Protein AF-A0A8X7Q7T4-F1 (afdb_monomer)

Organism: Brassica carinata (NCBI:txid52824)

pLDDT: mean 70.84, std 19.34, range [29.62, 94.88]

Radius of gyration: 25.54 Å; Cα contacts (8 Å, |Δi|>4): 313; chains: 1; bounding box: 55×45×100 Å

Secondary structure (DSSP, 8-state):
--HHHHHHHHHHHHHHHHHTT--------HHHHHHHHHHHH-SS---HHHHEE-TTT-HHHHHHHHHHT---GGG-STTSPPPS-EE--SSHHHHHHHHHHHHHHT-EEEEESS---TT-TTT--SSS-SEEEEEGGG---EEEETTTTEEEEETT--HHHHHHHHHTTT-----TT---------TT-SEEEEEPPPSSSPPPPEEE------

Mean predicted aligned error: 13.95 Å

Structure (mmCIF, N/CA/C/O backbone):
data_AF-A0A8X7Q7T4-F1
#
_entry.id   AF-A0A8X7Q7T4-F1
#
loop_
_atom_site.group_PDB
_atom_site.id
_atom_site.type_symbol
_atom_site.label_atom_id
_atom_site.label_alt_id
_atom_site.label_comp_id
_atom_site.label_asym_id
_atom_site.label_entity_id
_atom_site.label_seq_id
_atom_site.pdbx_PDB_ins_code
_atom_site.Cartn_x
_atom_site.Cartn_y
_atom_site.Cartn_z
_atom_site.occupancy
_atom_site.B_iso_or_equiv
_atom_site.auth_seq_id
_atom_site.auth_comp_id
_atom_site.auth_asym_id
_atom_site.auth_atom_id
_atom_site.pdbx_PDB_model_num
ATOM 1 N N . MET A 1 1 ? -34.323 -24.792 63.656 1.00 53.31 1 MET A N 1
ATOM 2 C CA . MET A 1 1 ? -33.083 -25.341 63.054 1.00 53.31 1 MET A CA 1
ATOM 3 C C . MET A 1 1 ? -32.881 -25.009 61.558 1.00 53.31 1 MET A C 1
ATOM 5 O O . MET A 1 1 ? -32.099 -25.690 60.910 1.00 53.31 1 MET A O 1
ATOM 9 N N . GLY A 1 2 ? -33.541 -23.988 60.977 1.00 55.09 2 GLY A N 1
ATOM 10 C CA . GLY A 1 2 ? -33.567 -23.802 59.507 1.00 55.09 2 GLY A CA 1
ATOM 11 C C . GLY A 1 2 ? -32.881 -22.553 58.932 1.00 55.09 2 GLY A C 1
ATOM 12 O O . GLY A 1 2 ? -32.662 -22.498 57.730 1.00 55.09 2 GLY A O 1
ATOM 13 N N . LYS A 1 3 ? -32.521 -21.552 59.748 1.00 52.88 3 LYS A N 1
ATOM 14 C CA . LYS A 1 3 ? -32.080 -20.238 59.231 1.00 52.88 3 LYS A CA 1
ATOM 15 C C . LYS A 1 3 ? -30.625 -20.209 58.737 1.00 52.88 3 LYS A C 1
ATOM 17 O O . LYS A 1 3 ? -30.310 -19.462 57.822 1.00 52.88 3 LYS A O 1
ATOM 22 N N . SER A 1 4 ? -29.752 -21.052 59.293 1.00 57.41 4 SER A N 1
ATOM 23 C CA . SER A 1 4 ? -28.316 -21.045 58.965 1.00 57.41 4 SER A CA 1
ATOM 24 C C . SER A 1 4 ? -28.003 -21.671 57.595 1.00 57.41 4 SER A C 1
ATOM 26 O O . SER A 1 4 ? -27.133 -21.178 56.889 1.00 57.41 4 SER A O 1
ATOM 28 N N . LYS A 1 5 ? -28.772 -22.676 57.146 1.00 57.53 5 LYS A N 1
ATOM 29 C CA . LYS A 1 5 ? -28.560 -23.335 55.840 1.00 57.53 5 LYS A CA 1
ATOM 30 C C . LYS A 1 5 ? -28.857 -22.418 54.645 1.00 57.53 5 LYS A C 1
ATOM 32 O O . LYS A 1 5 ? -28.183 -22.513 53.626 1.00 57.53 5 LYS A O 1
ATOM 37 N N . ALA A 1 6 ? -29.828 -21.513 54.789 1.00 60.03 6 ALA A N 1
ATOM 38 C CA . ALA A 1 6 ? -30.172 -20.540 53.754 1.00 60.03 6 ALA A CA 1
ATOM 39 C C . ALA A 1 6 ? -29.064 -19.489 53.561 1.00 60.03 6 ALA A C 1
ATOM 41 O O . ALA A 1 6 ? -28.741 -19.143 52.432 1.00 60.03 6 ALA A O 1
ATOM 42 N N . LEU A 1 7 ? -28.430 -19.040 54.651 1.00 60.06 7 LEU A N 1
ATOM 43 C CA . LEU A 1 7 ? -27.315 -18.083 54.611 1.00 60.06 7 LEU A CA 1
ATOM 44 C C . LEU A 1 7 ? -26.094 -18.633 53.861 1.00 60.06 7 LEU A C 1
ATOM 46 O O . LEU A 1 7 ? -25.508 -17.917 53.052 1.00 60.06 7 LEU A O 1
ATOM 50 N N . TYR A 1 8 ? -25.753 -19.910 54.065 1.00 64.25 8 TYR A N 1
ATOM 51 C CA . TYR A 1 8 ? -24.682 -20.551 53.296 1.00 64.25 8 TYR A CA 1
ATOM 52 C C . TYR A 1 8 ? -25.040 -20.670 51.809 1.00 64.25 8 TYR A C 1
ATOM 54 O O . TYR A 1 8 ? -24.194 -20.393 50.966 1.00 64.25 8 TYR A O 1
ATOM 62 N N . ALA A 1 9 ? -26.291 -20.996 51.472 1.00 65.38 9 ALA A N 1
ATOM 63 C CA . ALA A 1 9 ? -26.732 -21.099 50.079 1.00 65.38 9 ALA A CA 1
ATOM 64 C C . ALA A 1 9 ? -26.639 -19.760 49.321 1.00 65.38 9 ALA A C 1
ATOM 66 O O . ALA A 1 9 ? -26.148 -19.735 48.195 1.00 65.38 9 ALA A O 1
ATOM 67 N N . PHE A 1 10 ? -27.029 -18.643 49.947 1.00 63.53 10 PHE A N 1
ATOM 68 C CA . PHE A 1 10 ? -26.863 -17.309 49.353 1.00 63.53 10 PHE A CA 1
ATOM 69 C C . PHE A 1 10 ? -25.388 -16.920 49.188 1.00 63.53 10 PHE A C 1
ATOM 71 O O . PHE A 1 10 ? -25.025 -16.315 48.183 1.00 63.53 10 PHE A O 1
ATOM 78 N N . SER A 1 11 ? -24.528 -17.308 50.136 1.00 68.12 11 SER A N 1
ATOM 79 C CA . SER A 1 11 ? -23.085 -17.057 50.056 1.00 68.12 11 SER A CA 1
ATOM 80 C C . SER A 1 11 ? -22.416 -17.845 48.924 1.00 68.12 11 SER A C 1
ATOM 82 O O . SER A 1 11 ? -21.624 -17.263 48.188 1.00 68.12 11 SER A O 1
ATOM 84 N N . PHE A 1 12 ? -22.771 -19.120 48.724 1.00 63.09 12 PHE A N 1
ATOM 85 C CA . PHE A 1 12 ? -22.270 -19.922 47.600 1.00 63.09 12 PHE A CA 1
ATOM 86 C C . PHE A 1 12 ? -22.772 -19.409 46.243 1.00 63.09 12 PHE A C 1
ATOM 88 O O . PHE A 1 12 ? -22.007 -19.386 45.282 1.00 63.09 12 PHE A O 1
ATOM 95 N N . LEU A 1 13 ? -24.025 -18.946 46.167 1.00 62.16 13 LEU A N 1
ATOM 96 C CA . LEU A 1 13 ? -24.599 -18.395 44.937 1.00 62.16 13 LEU A CA 1
ATOM 97 C C . LEU A 1 13 ? -23.945 -17.059 44.540 1.00 62.16 13 LEU A C 1
ATOM 99 O O . LEU A 1 13 ? -23.685 -16.829 43.361 1.00 62.16 13 LEU A O 1
ATOM 103 N N . ALA A 1 14 ? -23.615 -16.209 45.519 1.00 64.69 14 ALA A N 1
ATOM 104 C CA . ALA A 1 14 ? -22.883 -14.962 45.289 1.00 64.69 14 ALA A CA 1
ATOM 105 C C . ALA A 1 14 ? -21.435 -15.209 44.823 1.00 64.69 14 ALA A C 1
ATOM 107 O O . ALA A 1 14 ? -20.949 -14.524 43.925 1.00 64.69 14 ALA A O 1
ATOM 108 N N . LEU A 1 15 ? -20.762 -16.219 45.386 1.00 60.88 15 LEU A N 1
ATOM 109 C CA . LEU A 1 15 ? -19.405 -16.612 44.990 1.00 60.88 15 LEU A CA 1
ATOM 110 C C . LEU A 1 15 ? -19.371 -17.207 43.573 1.00 60.88 15 LEU A C 1
ATOM 112 O O . LEU A 1 15 ? -18.446 -16.931 42.815 1.00 60.88 15 LEU A O 1
ATOM 116 N N . TYR A 1 16 ? -20.411 -17.953 43.189 1.00 65.12 16 TYR A N 1
ATOM 117 C CA . TYR A 1 16 ? -20.580 -18.471 41.830 1.00 65.12 16 TYR A CA 1
ATOM 118 C C . TYR A 1 16 ? -20.804 -17.344 40.809 1.00 65.12 16 TYR A C 1
ATOM 120 O O . TYR A 1 16 ? -20.152 -17.314 39.770 1.00 65.12 16 TYR A O 1
ATOM 128 N N . PHE A 1 17 ? -21.648 -16.358 41.137 1.00 59.94 17 PHE A N 1
ATOM 129 C CA . PHE A 1 17 ? -21.886 -15.199 40.268 1.00 59.94 17 PHE A CA 1
ATOM 130 C C . PHE A 1 17 ? -20.632 -14.318 40.115 1.00 59.94 17 PHE A C 1
ATOM 132 O O . PHE A 1 17 ? -20.376 -13.795 39.035 1.00 59.94 17 PHE A O 1
ATOM 139 N N . SER A 1 18 ? -19.808 -14.222 41.166 1.00 60.09 18 SER A N 1
ATOM 140 C CA . SER A 1 18 ? -18.517 -13.517 41.152 1.00 60.09 18 SER A CA 1
ATOM 141 C C . SER A 1 18 ? -17.438 -14.205 40.302 1.00 60.09 18 SER A C 1
ATOM 143 O O . SER A 1 18 ? -16.512 -13.533 39.858 1.00 60.09 18 SER A O 1
ATOM 145 N N . PHE A 1 19 ? -17.523 -15.523 40.091 1.00 56.41 19 PHE A N 1
ATOM 146 C CA . PHE A 1 19 ? -16.598 -16.268 39.224 1.00 56.41 19 PHE A CA 1
ATOM 147 C C . PHE A 1 19 ? -17.027 -16.266 37.747 1.00 56.41 19 PHE A C 1
ATOM 149 O O . PHE A 1 19 ? -16.191 -16.473 36.872 1.00 56.41 19 PHE A O 1
ATOM 156 N N . CYS A 1 20 ? -18.301 -15.988 37.445 1.00 54.38 20 CYS A N 1
ATOM 157 C CA . CYS A 1 20 ? -18.825 -15.963 36.074 1.00 54.38 20 CYS A CA 1
ATOM 158 C C . CYS A 1 20 ? -18.562 -14.656 35.303 1.00 54.38 20 CYS A C 1
ATOM 160 O O . CYS A 1 20 ? -18.890 -14.588 34.122 1.00 54.38 20 CYS A O 1
ATOM 162 N N . THR A 1 21 ? -17.975 -13.624 35.917 1.00 53.31 21 THR A N 1
ATOM 163 C CA . THR A 1 21 ? -17.725 -12.332 35.246 1.00 53.31 21 THR A CA 1
ATOM 164 C C . THR A 1 21 ? -16.348 -12.210 34.593 1.00 53.31 21 THR A C 1
ATOM 166 O O . THR A 1 21 ? -16.044 -11.166 34.023 1.00 53.31 21 THR A O 1
ATOM 169 N N . ILE A 1 22 ? -15.511 -13.250 34.627 1.00 54.41 22 ILE A N 1
ATOM 170 C CA . ILE A 1 22 ? -14.233 -13.254 33.906 1.00 54.41 22 ILE A CA 1
ATOM 171 C C . ILE A 1 22 ? -14.472 -13.866 32.524 1.00 54.41 22 ILE A C 1
ATOM 173 O O . ILE A 1 22 ? -14.179 -15.033 32.280 1.00 54.41 22 ILE A O 1
ATOM 177 N N . THR A 1 23 ? -15.043 -13.078 31.616 1.00 54.78 23 THR A N 1
ATOM 178 C CA . THR A 1 23 ? -14.851 -13.363 30.189 1.00 54.78 23 THR A CA 1
ATOM 179 C C . THR A 1 23 ? -13.445 -12.882 29.831 1.00 54.78 23 THR A C 1
ATOM 181 O O . THR A 1 23 ? -13.132 -11.720 30.098 1.00 54.78 23 THR A O 1
ATOM 184 N N . PRO A 1 24 ? -12.552 -13.732 29.298 1.00 44.41 24 PRO A N 1
ATOM 185 C CA . PRO A 1 24 ? -11.319 -13.243 28.709 1.00 44.41 24 PRO A CA 1
ATOM 186 C C . PRO A 1 24 ? -11.704 -12.503 27.426 1.00 44.41 24 PRO A C 1
ATOM 188 O O . PRO A 1 24 ? -11.899 -13.106 26.375 1.00 44.41 24 PRO A O 1
ATOM 191 N N . THR A 1 25 ? -11.882 -11.188 27.514 1.00 41.78 25 THR A N 1
ATOM 192 C CA . THR A 1 25 ? -11.952 -10.324 26.337 1.00 41.78 25 THR A CA 1
ATOM 193 C C . THR A 1 25 ? -10.540 -10.173 25.789 1.00 41.78 25 THR A C 1
ATOM 195 O O . THR A 1 25 ? -9.856 -9.190 26.061 1.00 41.78 25 THR A O 1
ATOM 198 N N . SER A 1 26 ? -10.073 -11.173 25.051 1.00 42.78 26 SER A N 1
ATOM 199 C CA . SER A 1 26 ? -8.961 -10.991 24.124 1.00 42.78 26 SER A CA 1
ATOM 200 C C . SER A 1 26 ? -9.535 -10.322 22.880 1.00 42.78 26 SER A C 1
ATOM 202 O O . SER A 1 26 ? -9.884 -10.997 21.921 1.00 42.78 26 SER A O 1
ATOM 204 N N . SER A 1 27 ? -9.722 -9.002 22.913 1.00 44.28 27 SER A N 1
ATOM 205 C CA . SER A 1 27 ? -9.852 -8.248 21.667 1.00 44.28 27 SER A CA 1
ATOM 206 C C . SER A 1 27 ? -8.447 -8.154 21.079 1.00 44.28 27 SER A C 1
ATOM 208 O O . SER A 1 27 ? -7.662 -7.306 21.511 1.00 44.28 27 SER A O 1
ATOM 210 N N . THR A 1 28 ? -8.088 -9.075 20.185 1.00 56.25 28 THR A N 1
ATOM 211 C CA . THR A 1 28 ? -6.918 -8.890 19.321 1.00 56.25 28 THR A CA 1
ATOM 212 C C . THR A 1 28 ? -7.125 -7.610 18.519 1.00 56.25 28 THR A C 1
ATOM 214 O O . THR A 1 28 ? -8.260 -7.235 18.205 1.00 56.25 28 THR A O 1
ATOM 217 N N . SER A 1 29 ? -6.051 -6.855 18.282 1.00 81.56 29 SER A N 1
ATOM 218 C CA . SER A 1 29 ? -6.183 -5.661 17.453 1.00 81.56 29 SER A CA 1
ATOM 219 C C . SER A 1 29 ? -6.523 -6.103 16.023 1.00 81.56 29 SER A C 1
ATOM 221 O O . SER A 1 29 ? -6.048 -7.141 15.567 1.00 81.56 29 SER A O 1
ATOM 223 N N . LEU A 1 30 ? -7.312 -5.314 15.284 1.00 84.44 30 LEU A N 1
ATOM 224 C CA . LEU A 1 30 ? -7.605 -5.566 13.859 1.00 84.44 30 LEU A CA 1
ATOM 225 C C . LEU A 1 30 ? -6.307 -5.741 13.043 1.00 84.44 30 LEU A C 1
ATOM 227 O O . LEU A 1 30 ? -6.260 -6.485 12.067 1.00 84.44 30 LEU A O 1
ATOM 231 N N . GLN A 1 31 ? -5.232 -5.086 13.489 1.00 89.94 31 GLN A N 1
ATOM 232 C CA . GLN A 1 31 ? -3.881 -5.268 12.979 1.00 89.94 31 GLN A CA 1
ATOM 233 C C . GLN A 1 31 ? -3.341 -6.692 13.200 1.00 89.94 31 GLN A C 1
ATOM 235 O O . GLN A 1 31 ? -2.767 -7.252 12.271 1.00 89.94 31 GLN A O 1
ATOM 240 N N . ASP A 1 32 ? -3.496 -7.275 14.388 1.00 91.25 32 ASP A N 1
ATOM 241 C CA . ASP A 1 32 ? -3.008 -8.630 14.683 1.00 91.25 32 ASP A CA 1
ATOM 242 C C . ASP A 1 32 ? -3.748 -9.679 13.851 1.00 91.25 32 ASP A C 1
ATOM 244 O O . ASP A 1 32 ? -3.120 -10.566 13.276 1.00 91.25 32 ASP A O 1
ATOM 248 N N . ASP A 1 33 ? -5.070 -9.541 13.722 1.00 92.81 33 ASP A N 1
ATOM 249 C CA . ASP A 1 33 ? -5.884 -10.437 12.895 1.00 92.81 33 ASP A CA 1
ATOM 250 C C . ASP A 1 33 ? -5.473 -10.349 11.417 1.00 92.81 33 ASP A C 1
ATOM 252 O O . ASP A 1 33 ? -5.359 -11.369 10.734 1.00 92.81 33 ASP A O 1
ATOM 256 N N . PHE A 1 34 ? -5.165 -9.141 10.933 1.00 92.88 34 PHE A N 1
ATOM 257 C CA . PHE A 1 34 ? -4.644 -8.934 9.582 1.00 92.88 34 PHE A CA 1
ATOM 258 C C . PHE A 1 34 ? -3.273 -9.584 9.378 1.00 92.88 34 PHE A C 1
ATOM 260 O O . PHE A 1 34 ? -3.063 -10.255 8.371 1.00 92.88 34 PHE A O 1
ATOM 267 N N . ILE A 1 35 ? -2.348 -9.433 10.331 1.00 93.50 35 ILE A N 1
ATOM 268 C CA . ILE A 1 35 ? -1.016 -10.054 10.269 1.00 93.50 35 ILE A CA 1
ATOM 269 C C . ILE A 1 35 ? -1.129 -11.580 10.255 1.00 93.50 35 ILE A C 1
ATOM 271 O O . ILE A 1 35 ? -0.472 -12.235 9.447 1.00 93.50 35 ILE A O 1
ATOM 275 N N . ASN A 1 36 ? -1.976 -12.146 11.115 1.00 94.19 36 ASN A N 1
ATOM 276 C CA . ASN A 1 36 ? -2.203 -13.588 11.163 1.00 94.19 36 ASN A CA 1
ATOM 277 C C . ASN A 1 36 ? -2.771 -14.094 9.835 1.00 94.19 36 ASN A C 1
ATOM 279 O O . ASN A 1 36 ? -2.232 -15.038 9.263 1.00 94.19 36 ASN A O 1
ATOM 283 N N . CYS A 1 37 ? -3.780 -13.411 9.291 1.00 94.88 37 CYS A N 1
ATOM 284 C CA . CYS A 1 37 ? -4.331 -13.752 7.986 1.00 94.88 37 CYS A CA 1
ATOM 285 C C . CYS A 1 37 ? -3.276 -13.659 6.870 1.00 94.88 37 CYS A C 1
ATOM 287 O O . CYS A 1 37 ? -3.220 -14.533 6.005 1.00 94.88 37 CYS A O 1
ATOM 289 N N . LEU A 1 38 ? -2.394 -12.652 6.888 1.00 94.50 38 LEU A N 1
ATOM 290 C CA . LEU A 1 38 ? -1.298 -12.567 5.920 1.00 94.50 38 LEU A CA 1
ATOM 291 C C . LEU A 1 38 ? -0.389 -13.797 6.005 1.00 94.50 38 LEU A C 1
ATOM 293 O O . LEU A 1 38 ? -0.116 -14.403 4.974 1.00 94.50 38 LEU A O 1
ATOM 297 N N . HIS A 1 39 ? 0.032 -14.201 7.207 1.00 94.12 39 HIS A N 1
ATOM 298 C CA . HIS A 1 39 ? 0.857 -15.400 7.398 1.00 94.12 39 HIS A CA 1
ATOM 299 C C . HIS A 1 39 ? 0.173 -16.693 6.930 1.00 94.12 39 HIS A C 1
ATOM 301 O O . HIS A 1 39 ? 0.856 -17.620 6.509 1.00 94.12 39 HIS A O 1
ATOM 307 N N . GLU A 1 40 ? -1.157 -16.761 6.970 1.00 94.12 40 GLU A N 1
ATOM 308 C CA . GLU A 1 40 ? -1.920 -17.903 6.449 1.00 94.12 40 GLU A CA 1
ATOM 309 C C . GLU A 1 40 ? -2.033 -17.905 4.915 1.00 94.12 40 GLU A C 1
ATOM 311 O O . GLU A 1 40 ? -2.206 -18.966 4.315 1.00 94.12 40 GLU A O 1
ATOM 316 N N . ASN A 1 41 ? -1.927 -16.736 4.274 1.00 92.12 41 ASN A N 1
ATOM 317 C CA . ASN A 1 41 ? -2.138 -16.561 2.833 1.00 92.12 41 ASN A CA 1
A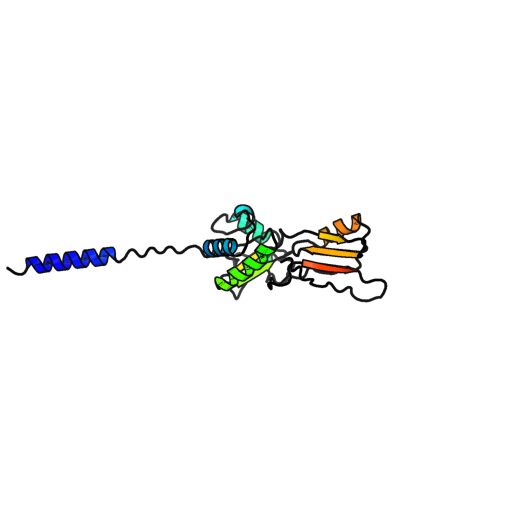TOM 318 C C . ASN A 1 41 ? -0.842 -16.310 2.035 1.00 92.12 41 ASN A C 1
ATOM 320 O O . ASN A 1 41 ? -0.894 -16.203 0.811 1.00 92.12 41 ASN A O 1
ATOM 324 N N . THR A 1 42 ? 0.326 -16.225 2.683 1.00 90.06 42 THR A N 1
ATOM 325 C CA . THR A 1 42 ? 1.632 -16.115 2.012 1.00 90.06 42 THR A CA 1
ATOM 326 C C . THR A 1 42 ? 2.666 -17.061 2.617 1.00 90.06 42 THR A C 1
ATOM 328 O O . THR A 1 42 ? 2.752 -17.225 3.828 1.00 90.06 42 THR A O 1
ATOM 331 N N . ASN A 1 43 ? 3.507 -17.642 1.758 1.00 89.25 43 ASN A N 1
ATOM 332 C CA . ASN A 1 43 ? 4.671 -18.438 2.166 1.00 89.25 43 ASN A CA 1
ATOM 333 C C . ASN A 1 43 ? 5.968 -17.610 2.215 1.00 89.25 43 ASN A C 1
ATOM 335 O O . ASN A 1 43 ? 7.047 -18.154 2.445 1.00 89.25 43 ASN A O 1
ATOM 339 N N . VAL A 1 44 ? 5.877 -16.311 1.923 1.00 90.88 44 VAL A N 1
ATOM 340 C CA . VAL A 1 44 ? 7.007 -15.382 1.919 1.00 90.88 44 VAL A CA 1
ATOM 341 C C . VAL A 1 44 ? 7.002 -14.609 3.231 1.00 90.88 44 VAL A C 1
ATOM 343 O O . VAL A 1 44 ? 6.001 -13.991 3.589 1.00 90.88 44 VAL A O 1
ATOM 346 N N . ASP A 1 45 ? 8.127 -14.641 3.942 1.00 90.69 45 ASP A N 1
ATOM 347 C CA . ASP A 1 45 ? 8.298 -13.876 5.172 1.00 90.69 45 ASP A CA 1
ATOM 348 C C . ASP A 1 45 ? 8.420 -12.376 4.877 1.00 90.69 45 ASP A C 1
ATOM 350 O O . ASP A 1 45 ? 9.023 -11.949 3.887 1.00 90.69 45 ASP A O 1
ATOM 354 N N . PHE A 1 46 ? 7.895 -11.552 5.783 1.00 90.69 46 PHE A N 1
ATOM 355 C CA . PHE A 1 46 ? 7.988 -10.099 5.697 1.00 90.69 46 PHE A CA 1
ATOM 356 C C . PHE A 1 46 ? 8.350 -9.478 7.056 1.00 90.69 46 PHE A C 1
ATOM 358 O O . PHE A 1 46 ? 7.746 -9.808 8.080 1.00 90.69 46 PHE A O 1
ATOM 365 N N . PRO A 1 47 ? 9.326 -8.551 7.108 1.00 92.62 47 PRO A N 1
ATOM 366 C CA . PRO A 1 47 ? 9.713 -7.897 8.352 1.00 92.62 47 PRO A CA 1
ATOM 367 C C . PRO A 1 47 ? 8.661 -6.859 8.761 1.00 92.62 47 PRO A C 1
ATOM 369 O O . PRO A 1 47 ? 8.545 -5.795 8.149 1.00 92.62 47 PRO A O 1
ATOM 372 N N . LEU A 1 48 ? 7.907 -7.131 9.828 1.00 90.19 48 LEU A N 1
ATOM 373 C CA . LEU A 1 48 ? 6.812 -6.265 10.297 1.00 90.19 48 LEU A CA 1
ATOM 374 C C . LEU A 1 48 ? 7.235 -4.825 10.617 1.00 90.19 48 LEU A C 1
ATOM 376 O O . LEU A 1 48 ? 6.416 -3.920 10.477 1.00 90.19 48 LEU A O 1
ATOM 380 N N . LEU A 1 49 ? 8.486 -4.611 11.037 1.00 90.00 49 LEU A N 1
ATOM 381 C CA . LEU A 1 49 ? 9.012 -3.282 11.370 1.00 90.00 49 LEU A CA 1
ATOM 382 C C . LEU A 1 49 ? 9.175 -2.388 10.131 1.00 90.00 49 LEU A C 1
ATOM 384 O O . LEU A 1 49 ? 9.017 -1.178 10.222 1.00 90.00 49 LEU A O 1
ATOM 388 N N . GLU A 1 50 ? 9.472 -2.982 8.974 1.00 90.56 50 GLU A N 1
ATOM 389 C CA . GLU A 1 50 ? 9.688 -2.244 7.722 1.00 90.56 50 GLU A CA 1
ATOM 390 C C . GLU A 1 50 ? 8.462 -2.247 6.804 1.00 90.56 50 GLU A C 1
ATOM 392 O O . GLU A 1 50 ? 8.412 -1.495 5.826 1.00 90.56 50 GLU A O 1
ATOM 397 N N . THR A 1 51 ? 7.495 -3.120 7.090 1.00 93.56 51 THR A N 1
ATOM 398 C CA . THR A 1 51 ? 6.332 -3.356 6.231 1.00 93.56 51 THR A CA 1
ATOM 399 C C . THR A 1 51 ? 5.022 -2.904 6.848 1.00 93.56 51 THR A C 1
ATOM 401 O O . THR A 1 51 ? 4.091 -2.655 6.095 1.00 93.56 51 THR A O 1
ATOM 404 N N . LEU A 1 52 ? 4.911 -2.746 8.169 1.00 94.44 52 LEU A N 1
ATOM 405 C CA . LEU A 1 52 ? 3.641 -2.386 8.794 1.00 94.44 52 LEU A CA 1
ATOM 406 C C . LEU A 1 52 ? 3.787 -1.217 9.773 1.00 94.44 52 LEU A C 1
ATOM 408 O O . LEU A 1 52 ? 4.504 -1.285 10.772 1.00 94.44 52 LEU A O 1
ATOM 412 N N . PHE A 1 53 ? 3.033 -0.157 9.502 1.00 93.31 53 PHE A N 1
ATOM 413 C CA . PHE A 1 53 ? 3.103 1.112 10.217 1.00 93.31 53 PHE A CA 1
ATOM 414 C C . PHE A 1 53 ? 1.740 1.444 10.809 1.00 93.31 53 PHE A C 1
ATOM 416 O O . PHE A 1 53 ? 0.744 1.502 10.090 1.00 93.31 53 PHE A O 1
ATOM 423 N N . SER A 1 54 ? 1.684 1.699 12.113 1.00 92.06 54 SER A N 1
ATOM 424 C CA . SER A 1 54 ? 0.465 2.149 12.786 1.00 92.06 54 SER A CA 1
ATOM 425 C C . SER A 1 54 ? 0.772 3.199 13.850 1.00 92.06 54 SER A C 1
ATOM 427 O O . SER A 1 54 ? 1.875 3.195 14.413 1.00 92.06 54 SER A O 1
ATOM 429 N N . PRO A 1 55 ? -0.205 4.064 14.179 1.00 89.19 55 PRO A N 1
ATOM 430 C CA . PRO A 1 55 ? -0.063 5.022 15.272 1.00 89.19 55 PRO A CA 1
ATOM 431 C C . PRO A 1 55 ? 0.240 4.343 16.616 1.00 89.19 55 PRO A C 1
ATOM 433 O O . PRO A 1 55 ? 0.953 4.902 17.441 1.00 89.19 55 PRO A O 1
ATOM 436 N N . GLU A 1 56 ? -0.274 3.129 16.820 1.00 87.62 56 GLU A N 1
ATOM 437 C CA . GLU A 1 56 ? -0.096 2.337 18.045 1.00 87.62 56 GLU A CA 1
ATOM 438 C C . GLU A 1 56 ? 1.346 1.849 18.238 1.00 87.62 56 GLU A C 1
ATOM 440 O O . GLU A 1 56 ? 1.793 1.699 19.373 1.00 87.62 56 GLU A O 1
ATOM 445 N N . ARG A 1 57 ? 2.088 1.625 17.144 1.00 87.38 57 ARG A N 1
ATOM 446 C CA . ARG A 1 57 ? 3.491 1.193 17.198 1.00 87.38 57 ARG A CA 1
ATOM 447 C C . ARG A 1 57 ? 4.460 2.361 17.252 1.00 87.38 57 ARG A C 1
ATOM 449 O O . ARG A 1 57 ? 5.307 2.418 18.138 1.00 87.38 57 ARG A O 1
ATOM 456 N N . ASN A 1 58 ? 4.371 3.258 16.271 1.00 91.81 58 ASN A N 1
ATOM 457 C CA . ASN A 1 58 ? 5.232 4.429 16.174 1.00 91.81 58 ASN A CA 1
ATOM 458 C C . ASN A 1 58 ? 4.528 5.532 15.376 1.00 91.81 58 ASN A C 1
ATOM 460 O O . ASN A 1 58 ? 4.436 5.480 14.150 1.00 91.81 58 ASN A O 1
ATOM 464 N N . VAL A 1 59 ? 4.057 6.555 16.091 1.00 90.94 59 VAL A N 1
ATOM 465 C CA . VAL A 1 59 ? 3.346 7.702 15.510 1.00 90.94 59 VAL A CA 1
ATOM 466 C C . VAL A 1 59 ? 4.220 8.484 14.525 1.00 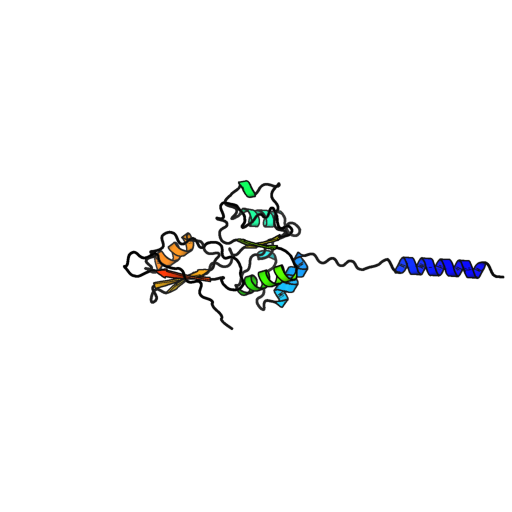90.94 59 VAL A C 1
ATOM 468 O O . VAL A 1 59 ? 3.699 8.971 13.522 1.00 90.94 59 VAL A O 1
ATOM 471 N N . SER A 1 60 ? 5.525 8.610 14.795 1.00 92.31 60 SER A N 1
ATOM 472 C CA . SER A 1 60 ? 6.442 9.376 13.942 1.00 92.31 60 SER A CA 1
ATOM 473 C C . SER A 1 60 ? 6.630 8.689 12.595 1.00 92.31 60 SER A C 1
ATOM 475 O O . SER A 1 60 ? 6.368 9.301 11.563 1.00 92.31 60 SER A O 1
ATOM 477 N N . ASP A 1 61 ? 6.988 7.403 12.608 1.00 92.06 61 ASP A N 1
ATOM 478 C CA . ASP A 1 61 ? 7.231 6.627 11.386 1.00 92.06 61 ASP A CA 1
ATOM 479 C C . ASP A 1 61 ? 5.946 6.472 10.570 1.00 92.06 61 ASP A C 1
ATOM 481 O O . ASP A 1 61 ? 5.950 6.620 9.351 1.00 92.06 61 ASP A O 1
ATOM 485 N N . TYR A 1 62 ? 4.817 6.223 11.242 1.00 91.12 62 TYR A N 1
ATOM 486 C CA . TYR A 1 62 ? 3.513 6.167 10.586 1.00 91.12 62 TYR A CA 1
ATOM 487 C C . TYR A 1 62 ? 3.201 7.471 9.848 1.00 91.12 62 TYR A C 1
ATOM 489 O O . TYR A 1 62 ? 2.784 7.439 8.689 1.00 91.12 62 TYR A O 1
ATOM 497 N N . LYS A 1 63 ? 3.421 8.618 10.502 1.00 90.00 63 LYS A N 1
ATOM 498 C CA . LYS A 1 63 ? 3.187 9.930 9.899 1.00 90.00 63 LYS A CA 1
ATOM 499 C C . LYS A 1 63 ? 4.132 10.168 8.723 1.00 90.00 63 LYS A C 1
ATOM 501 O O . LYS A 1 63 ? 3.672 10.567 7.660 1.00 90.00 63 LYS A O 1
ATOM 506 N N . GLU A 1 64 ? 5.418 9.873 8.887 1.00 90.81 64 GLU A N 1
ATOM 507 C CA . GLU A 1 64 ? 6.416 10.019 7.826 1.00 90.81 64 GLU A CA 1
ATOM 508 C C . GLU A 1 64 ? 6.060 9.176 6.594 1.00 90.81 64 GLU A C 1
ATOM 510 O O . GLU A 1 64 ? 6.033 9.691 5.477 1.00 90.81 64 GLU A O 1
ATOM 515 N N . VAL A 1 65 ? 5.697 7.904 6.779 1.00 90.75 65 VAL A N 1
ATOM 516 C CA . VAL A 1 65 ? 5.296 7.016 5.677 1.00 90.75 65 VAL A CA 1
ATOM 517 C C . VAL A 1 65 ? 3.997 7.486 5.021 1.00 90.75 65 VAL A C 1
ATOM 519 O O . VAL A 1 65 ? 3.902 7.493 3.789 1.00 90.75 65 VAL A O 1
ATOM 522 N N . LEU A 1 66 ? 3.004 7.912 5.807 1.00 88.06 66 LEU A N 1
ATOM 523 C CA . LEU A 1 66 ? 1.744 8.435 5.277 1.00 88.06 66 LEU A CA 1
ATOM 524 C C . LEU A 1 66 ? 1.973 9.685 4.418 1.00 88.06 66 LEU A C 1
ATOM 526 O O . LEU A 1 66 ? 1.396 9.789 3.338 1.00 88.06 66 LEU A O 1
ATOM 530 N N . GLU A 1 67 ? 2.834 10.598 4.867 1.00 87.88 67 GLU A N 1
ATOM 531 C CA . GLU A 1 67 ? 3.067 11.899 4.232 1.00 87.88 67 GLU A CA 1
ATOM 532 C C . GLU A 1 67 ? 4.111 11.854 3.103 1.00 87.88 67 GLU A C 1
ATOM 534 O O . GLU A 1 67 ? 4.058 12.689 2.204 1.00 87.88 67 GLU A O 1
ATOM 539 N N . SER A 1 68 ? 5.012 10.863 3.091 1.00 84.69 68 SER A N 1
ATOM 540 C CA . SER A 1 68 ? 6.144 10.773 2.146 1.00 84.69 68 SER A CA 1
ATOM 541 C C . SER A 1 68 ? 5.768 10.874 0.662 1.00 84.69 68 SER A C 1
ATOM 543 O O . SER A 1 68 ? 6.507 11.477 -0.115 1.00 84.69 68 SER A O 1
ATOM 545 N N . THR A 1 69 ? 4.625 10.310 0.267 1.00 74.69 69 THR A N 1
ATOM 546 C CA . THR A 1 69 ? 4.103 10.342 -1.112 1.00 74.69 69 THR A CA 1
ATOM 547 C C . THR A 1 69 ? 2.751 11.053 -1.207 1.00 74.69 69 THR A C 1
ATOM 549 O O . THR A 1 69 ? 2.059 10.964 -2.219 1.00 74.69 69 THR A O 1
ATOM 552 N N . ALA A 1 70 ? 2.352 11.786 -0.162 1.00 75.94 70 ALA A N 1
ATOM 553 C CA . ALA A 1 70 ? 1.141 12.598 -0.179 1.00 75.94 70 ALA A CA 1
ATOM 554 C C . ALA A 1 70 ? 1.409 13.914 -0.925 1.00 75.94 70 ALA A C 1
ATOM 556 O O . ALA A 1 70 ? 1.727 14.944 -0.332 1.00 75.94 70 ALA A O 1
ATOM 557 N N . HIS A 1 71 ? 1.279 13.887 -2.252 1.00 71.56 71 HIS A N 1
ATOM 558 C CA . HIS A 1 71 ? 1.557 15.054 -3.092 1.00 71.56 71 HIS A CA 1
ATOM 559 C C . HIS A 1 71 ? 0.591 16.226 -2.848 1.00 71.56 71 HIS A C 1
ATOM 561 O O . HIS A 1 71 ? 0.985 17.387 -2.964 1.00 71.56 71 HIS A O 1
ATOM 567 N N . ASN A 1 72 ? -0.666 15.947 -2.487 1.00 69.06 72 ASN A N 1
ATOM 568 C CA . ASN A 1 72 ? -1.659 16.979 -2.197 1.00 69.06 72 ASN A CA 1
ATOM 569 C C . ASN A 1 72 ? -1.806 17.215 -0.682 1.00 69.06 72 ASN A C 1
ATOM 571 O O . ASN A 1 72 ? -2.574 16.536 0.002 1.00 69.06 72 ASN A O 1
ATOM 575 N N . LEU A 1 73 ? -1.113 18.239 -0.168 1.00 71.88 73 LEU A N 1
ATOM 576 C CA . LEU A 1 73 ? -1.108 18.604 1.258 1.00 71.88 73 LEU A CA 1
ATOM 577 C C . LEU A 1 73 ? -2.489 18.991 1.815 1.00 71.88 73 LEU A C 1
ATOM 579 O O . LEU A 1 73 ? -2.683 18.972 3.030 1.00 71.88 73 LEU A O 1
ATOM 583 N N . ARG A 1 74 ? -3.474 19.296 0.954 1.00 66.31 74 ARG A N 1
ATOM 584 C CA . ARG A 1 74 ? -4.864 19.554 1.373 1.00 66.31 74 ARG A CA 1
ATOM 585 C C . ARG A 1 74 ? -5.461 18.373 2.145 1.00 66.31 74 ARG A C 1
ATOM 587 O O . ARG A 1 74 ? -6.311 18.581 3.006 1.00 66.31 74 ARG A O 1
ATOM 594 N N . TYR A 1 75 ? -5.000 17.161 1.847 1.00 66.75 75 TYR A N 1
ATOM 595 C CA . TYR A 1 75 ? -5.528 15.912 2.386 1.00 66.75 75 TYR A CA 1
ATOM 596 C C . TYR A 1 75 ? -4.706 15.336 3.552 1.00 66.75 75 TYR A C 1
ATOM 598 O O . TYR A 1 75 ? -5.051 14.293 4.093 1.00 66.75 75 TYR A O 1
ATOM 606 N N . VAL A 1 76 ? -3.653 16.037 3.986 1.00 68.81 76 VAL A N 1
ATOM 607 C CA . VAL A 1 76 ? -2.761 15.635 5.094 1.00 68.81 76 VAL A CA 1
ATOM 608 C C . VAL A 1 76 ? -3.187 16.260 6.440 1.00 68.81 76 VAL A C 1
ATOM 610 O O . VAL A 1 76 ? -2.575 16.041 7.484 1.00 68.81 76 VAL A O 1
ATOM 613 N N . THR A 1 77 ? -4.261 17.051 6.455 1.00 72.75 77 THR A N 1
ATOM 614 C CA . THR A 1 77 ? -4.713 17.755 7.662 1.00 72.75 77 THR A CA 1
ATOM 615 C C . THR A 1 77 ? -5.253 16.797 8.729 1.00 72.75 77 THR A C 1
ATOM 617 O O . THR A 1 77 ? -5.762 15.716 8.436 1.00 72.75 77 THR A O 1
ATOM 620 N N . GLU A 1 78 ? -5.183 17.203 10.002 1.00 72.38 78 GLU A N 1
ATOM 621 C CA . GLU A 1 78 ? -5.669 16.392 11.132 1.00 72.38 78 GLU A CA 1
ATOM 622 C C . GLU A 1 78 ? -7.168 16.071 11.065 1.00 72.38 78 GLU A C 1
ATOM 624 O O . GLU A 1 78 ? -7.605 15.085 11.651 1.00 72.38 78 GLU A O 1
ATOM 629 N N . SER A 1 79 ? -7.946 16.880 10.342 1.00 74.25 79 SER A N 1
ATOM 630 C CA . SER A 1 79 ? -9.383 16.683 10.152 1.00 74.25 79 SER A CA 1
ATOM 631 C C . SER A 1 79 ? -9.734 15.568 9.165 1.00 74.25 79 SER A C 1
ATOM 633 O O . SER A 1 79 ? -10.889 15.148 9.136 1.00 74.25 79 SER A O 1
ATOM 635 N N . MET A 1 80 ? -8.789 15.116 8.333 1.00 78.88 80 MET A N 1
ATOM 636 C CA . MET A 1 80 ? -9.059 14.061 7.356 1.00 78.88 80 MET A CA 1
ATOM 637 C C . MET A 1 80 ? -8.943 12.671 7.997 1.00 78.88 80 MET A C 1
ATOM 639 O O . MET A 1 80 ? -8.011 12.437 8.772 1.00 78.88 80 MET A O 1
ATOM 643 N N . PRO A 1 81 ? -9.844 11.725 7.666 1.00 81.50 81 PRO A N 1
ATOM 644 C CA . PRO A 1 81 ? -9.740 10.353 8.143 1.00 81.50 81 PRO A CA 1
ATOM 645 C C . PRO A 1 81 ? -8.449 9.690 7.666 1.00 81.50 81 PRO A C 1
ATOM 647 O O . PRO A 1 81 ? -8.128 9.705 6.477 1.00 81.50 81 PRO A O 1
ATOM 650 N N . LYS A 1 82 ? -7.728 9.091 8.612 1.00 85.50 82 LYS A N 1
ATOM 651 C CA . LYS A 1 82 ? -6.447 8.422 8.379 1.00 85.50 82 LYS A CA 1
ATOM 652 C C . LYS A 1 82 ? -6.636 6.902 8.378 1.00 85.50 82 LYS A C 1
ATOM 654 O O . LYS A 1 82 ? -7.529 6.416 9.078 1.00 85.50 82 LYS A O 1
ATOM 659 N N . PRO A 1 83 ? -5.808 6.149 7.636 1.00 89.12 83 PRO A N 1
ATOM 660 C CA . PRO A 1 83 ? -5.875 4.694 7.655 1.00 89.12 83 PRO A CA 1
ATOM 661 C C . PRO A 1 83 ? -5.533 4.160 9.050 1.00 89.12 83 PRO A C 1
ATOM 663 O O . PRO A 1 83 ? -4.648 4.701 9.716 1.00 89.12 83 PRO A O 1
ATOM 666 N N . GLY A 1 84 ? -6.183 3.077 9.480 1.00 89.75 84 GLY A N 1
ATOM 667 C CA . GLY A 1 84 ? -5.885 2.442 10.771 1.00 89.75 84 GLY A CA 1
ATOM 668 C C . GLY A 1 84 ? -4.423 1.990 10.864 1.00 89.75 84 GLY A C 1
ATOM 669 O O . GLY A 1 84 ? -3.758 2.183 11.882 1.00 89.75 84 GLY A O 1
ATOM 670 N N . PHE A 1 85 ? -3.897 1.466 9.758 1.00 92.12 85 PHE A N 1
ATOM 671 C CA . PHE A 1 85 ? -2.481 1.182 9.555 1.00 92.12 85 PHE A CA 1
ATOM 672 C C . PHE A 1 85 ? -2.135 1.176 8.061 1.00 92.12 85 PHE A C 1
ATOM 674 O O . PHE A 1 85 ? -3.012 1.160 7.193 1.00 92.12 85 PHE A O 1
ATOM 681 N N . ILE A 1 86 ? -0.836 1.189 7.776 1.00 93.06 86 ILE A N 1
ATOM 682 C CA . ILE A 1 86 ? -0.261 1.139 6.433 1.00 93.06 86 ILE A CA 1
ATOM 683 C C . ILE A 1 86 ? 0.533 -0.154 6.308 1.00 93.06 86 ILE A C 1
ATOM 685 O O . ILE A 1 86 ? 1.386 -0.430 7.154 1.00 93.06 86 ILE A O 1
ATOM 689 N N . PHE A 1 87 ? 0.282 -0.914 5.249 1.00 94.88 87 PHE A N 1
ATOM 690 C CA . PHE A 1 87 ? 1.045 -2.098 4.884 1.00 94.88 87 PHE A CA 1
ATOM 691 C C . PHE A 1 87 ? 1.823 -1.859 3.586 1.00 94.88 87 PHE A C 1
ATOM 693 O O . PHE A 1 87 ? 1.258 -1.419 2.588 1.00 94.88 87 PHE A O 1
ATOM 700 N N . LYS A 1 88 ? 3.126 -2.146 3.601 1.00 94.62 88 LYS A N 1
ATOM 701 C CA . LYS A 1 88 ? 4.060 -2.010 2.479 1.00 94.62 88 LYS A CA 1
ATOM 702 C C . LYS A 1 88 ? 4.514 -3.399 2.019 1.00 94.62 88 LYS A C 1
ATOM 704 O O . LYS A 1 88 ? 5.512 -3.905 2.540 1.00 94.62 88 LYS A O 1
ATOM 709 N N . PRO A 1 89 ? 3.800 -4.037 1.080 1.00 92.62 89 PRO A N 1
ATOM 710 C CA . PRO A 1 89 ? 4.160 -5.356 0.575 1.00 92.62 89 PRO A CA 1
ATOM 711 C C . PRO A 1 89 ? 5.535 -5.343 -0.105 1.00 92.62 89 PRO A C 1
ATOM 713 O O . PRO A 1 89 ? 5.822 -4.495 -0.944 1.00 92.62 89 PRO A O 1
ATOM 716 N N . VAL A 1 90 ? 6.382 -6.313 0.247 1.00 92.56 90 VAL A N 1
ATOM 717 C CA . VAL A 1 90 ? 7.715 -6.521 -0.365 1.00 92.56 90 VAL A CA 1
ATOM 718 C C . VAL A 1 90 ? 7.737 -7.602 -1.450 1.00 92.56 90 VAL A C 1
ATOM 720 O O . VAL A 1 90 ? 8.767 -7.819 -2.078 1.00 92.56 90 VAL A O 1
ATOM 723 N N . HIS A 1 91 ? 6.613 -8.288 -1.652 1.00 90.69 91 HIS A N 1
ATOM 724 C CA . HIS A 1 91 ? 6.439 -9.349 -2.638 1.00 90.69 91 HIS A CA 1
ATOM 725 C C . HIS A 1 91 ? 5.007 -9.298 -3.181 1.00 90.69 91 HIS A C 1
ATOM 727 O O . HIS A 1 91 ? 4.098 -8.872 -2.467 1.00 90.69 91 HIS A O 1
ATOM 733 N N . GLU A 1 92 ? 4.792 -9.733 -4.419 1.00 85.44 92 GLU A N 1
ATOM 734 C CA . GLU A 1 92 ? 3.484 -9.689 -5.091 1.00 85.44 92 GLU A CA 1
ATOM 735 C C . GLU A 1 92 ? 2.420 -10.524 -4.362 1.00 85.44 92 GLU A C 1
ATOM 737 O O . GLU A 1 92 ? 1.292 -10.065 -4.172 1.00 85.44 92 GLU A O 1
ATOM 742 N N . SER A 1 93 ? 2.806 -11.689 -3.824 1.00 88.31 93 SER A N 1
ATOM 743 C CA . SER A 1 93 ? 1.921 -12.528 -2.994 1.00 88.31 93 SER A CA 1
ATOM 744 C C . SER A 1 93 ? 1.359 -11.783 -1.778 1.00 88.31 93 SER A C 1
ATOM 746 O O . SER A 1 93 ? 0.226 -12.029 -1.369 1.00 88.31 93 SER A O 1
ATOM 748 N N . HIS A 1 94 ? 2.109 -10.829 -1.215 1.00 91.94 94 HIS A N 1
ATOM 749 C CA . HIS A 1 94 ? 1.635 -10.023 -0.091 1.00 91.94 94 HIS A CA 1
ATOM 750 C C . HIS A 1 94 ? 0.493 -9.094 -0.495 1.00 91.94 94 HIS A C 1
ATOM 752 O O . HIS A 1 94 ? -0.351 -8.780 0.343 1.00 91.94 94 HIS A O 1
ATOM 758 N N . VAL A 1 95 ? 0.443 -8.649 -1.753 1.00 89.19 95 VAL A N 1
ATOM 759 C CA . VAL A 1 95 ? -0.641 -7.786 -2.229 1.00 89.19 95 VAL A CA 1
ATOM 760 C C . VAL A 1 95 ? -1.931 -8.589 -2.342 1.00 89.19 95 VAL A C 1
ATOM 762 O O . VAL A 1 95 ? -2.944 -8.182 -1.777 1.00 89.19 95 VAL A O 1
ATOM 765 N N . GLN A 1 96 ? -1.872 -9.766 -2.973 1.00 88.06 96 GLN A N 1
ATOM 766 C CA . GLN A 1 96 ? -3.016 -10.680 -3.067 1.00 88.06 96 GLN A CA 1
ATOM 767 C C . GLN A 1 96 ? -3.536 -11.061 -1.675 1.00 88.06 96 GLN A C 1
ATOM 769 O O . GLN A 1 96 ? -4.725 -10.907 -1.392 1.00 88.06 96 GLN A O 1
ATOM 774 N N . ALA A 1 97 ? -2.636 -11.462 -0.770 1.00 91.50 97 ALA A N 1
ATOM 775 C CA . ALA A 1 97 ? -2.986 -11.782 0.610 1.00 91.50 97 ALA A CA 1
ATOM 776 C C . ALA A 1 97 ? -3.628 -10.586 1.335 1.00 91.50 97 ALA A C 1
ATOM 778 O O . ALA A 1 97 ? -4.618 -10.754 2.040 1.00 91.50 97 ALA A O 1
ATOM 779 N N . SER A 1 98 ? -3.135 -9.361 1.119 1.00 92.00 98 SER A N 1
ATOM 780 C CA . SER A 1 98 ? -3.706 -8.158 1.743 1.00 92.00 98 SER A CA 1
ATOM 781 C C . SER A 1 98 ? -5.152 -7.911 1.326 1.00 92.00 98 SER A C 1
ATOM 783 O O . SER A 1 98 ? -5.976 -7.560 2.170 1.00 92.00 98 SER A O 1
ATOM 785 N N . VAL A 1 99 ? -5.479 -8.106 0.048 1.00 89.81 99 VAL A N 1
ATOM 786 C CA . VAL A 1 99 ? -6.845 -7.938 -0.474 1.00 89.81 99 VAL A CA 1
ATOM 787 C C . VAL A 1 99 ? -7.770 -9.003 0.114 1.00 89.81 99 VAL A C 1
ATOM 789 O O . VAL A 1 99 ? -8.840 -8.675 0.632 1.00 89.81 99 VAL A O 1
ATOM 792 N N . ILE A 1 100 ? -7.328 -10.266 0.114 1.00 91.06 100 ILE A N 1
ATOM 793 C CA . ILE A 1 100 ? -8.062 -11.390 0.711 1.00 91.06 100 ILE A CA 1
ATOM 794 C C . ILE A 1 100 ? -8.351 -11.108 2.189 1.00 91.06 100 ILE A C 1
ATOM 796 O O . ILE A 1 100 ? -9.506 -11.158 2.612 1.00 91.06 100 ILE A O 1
ATOM 800 N N . CYS A 1 101 ? -7.325 -10.749 2.960 1.00 93.50 101 CYS A N 1
ATOM 801 C CA . CYS A 1 101 ? -7.445 -10.504 4.392 1.00 93.50 101 CYS A CA 1
ATOM 802 C C . CYS A 1 101 ? -8.309 -9.287 4.716 1.00 93.50 101 CYS A C 1
ATOM 804 O O . CYS A 1 101 ? -9.104 -9.339 5.652 1.00 93.50 101 CYS A O 1
ATOM 806 N N . SER A 1 102 ? -8.222 -8.218 3.921 1.00 91.00 102 SER A N 1
ATOM 807 C CA . SER A 1 102 ? -9.088 -7.042 4.091 1.00 91.00 102 SER A CA 1
ATOM 808 C C . SER A 1 102 ? -10.562 -7.403 3.916 1.00 91.00 102 SER A C 1
ATOM 810 O O . SER A 1 102 ? -11.402 -7.034 4.737 1.00 91.00 102 SER A O 1
ATOM 812 N N . ASN A 1 103 ? -10.867 -8.198 2.886 1.00 89.75 103 ASN A N 1
ATOM 813 C CA . ASN A 1 103 ? -12.225 -8.656 2.608 1.00 89.75 103 ASN A CA 1
ATOM 814 C C . ASN A 1 103 ? -12.744 -9.621 3.684 1.00 89.75 103 ASN A C 1
ATOM 816 O O . ASN A 1 103 ? -13.892 -9.499 4.107 1.00 89.75 103 ASN A O 1
ATOM 820 N N . GLN A 1 104 ? -11.911 -10.556 4.154 1.00 91.50 104 GLN A N 1
ATOM 821 C CA . GLN A 1 104 ? -12.284 -11.506 5.211 1.00 91.50 104 GLN A CA 1
ATOM 822 C C . GLN A 1 104 ? -12.555 -10.816 6.552 1.00 91.50 104 GLN A C 1
ATOM 824 O O . GLN A 1 104 ? -13.499 -11.180 7.252 1.00 91.50 104 GLN A O 1
ATOM 829 N N . LEU A 1 105 ? -11.748 -9.811 6.894 1.00 91.06 105 LEU A N 1
ATOM 830 C CA . LEU A 1 105 ? -11.874 -9.048 8.136 1.00 91.06 105 LEU A CA 1
ATOM 831 C C . LEU A 1 105 ? -12.900 -7.907 8.038 1.00 91.06 105 LEU A C 1
ATOM 833 O O . LEU A 1 105 ? -13.208 -7.268 9.043 1.00 91.06 105 LEU A O 1
ATOM 837 N N . GLY A 1 106 ? -13.466 -7.672 6.850 1.00 87.38 106 GLY A N 1
ATOM 838 C CA . GLY A 1 106 ? -14.598 -6.773 6.644 1.00 87.38 106 GLY A CA 1
ATOM 839 C C . GLY A 1 106 ? -14.257 -5.286 6.726 1.00 87.38 106 GLY A C 1
ATOM 840 O O . GLY A 1 106 ? -15.126 -4.490 7.082 1.00 87.38 106 GLY A O 1
ATOM 841 N N . PHE A 1 107 ? -13.018 -4.898 6.414 1.00 85.12 107 PHE A N 1
ATOM 842 C CA . PHE A 1 107 ? -12.622 -3.492 6.330 1.00 85.12 107 PHE A CA 1
ATOM 843 C C . PHE A 1 107 ? -12.202 -3.104 4.913 1.00 85.12 107 PHE A C 1
ATOM 845 O O . PHE A 1 107 ? -11.759 -3.923 4.108 1.00 85.12 107 PHE A O 1
ATOM 852 N N . HIS A 1 108 ? -12.325 -1.815 4.612 1.00 87.69 108 HIS A N 1
ATOM 853 C CA . HIS A 1 108 ? -11.959 -1.290 3.303 1.00 87.69 108 HIS A CA 1
ATOM 854 C C . HIS A 1 108 ? -10.439 -1.168 3.172 1.00 87.69 108 HIS A C 1
ATOM 856 O O . HIS A 1 108 ? -9.735 -0.867 4.137 1.00 87.69 108 HIS A O 1
ATOM 862 N N . HIS A 1 109 ? -9.917 -1.355 1.966 1.00 87.06 109 HIS A N 1
ATOM 863 C CA . HIS A 1 109 ? -8.511 -1.121 1.662 1.00 87.06 109 HIS A CA 1
ATOM 864 C C . HIS A 1 109 ? -8.388 -0.047 0.582 1.00 87.06 109 HIS A C 1
ATOM 866 O O . HIS A 1 109 ? -9.228 0.069 -0.307 1.00 87.06 109 HIS A O 1
ATOM 872 N N . ARG A 1 110 ? -7.339 0.767 0.676 1.00 86.44 110 ARG A N 1
ATOM 873 C CA . ARG A 1 110 ? -6.934 1.725 -0.355 1.00 86.44 110 ARG A CA 1
ATOM 874 C C . ARG A 1 110 ? -5.550 1.357 -0.834 1.00 86.44 110 ARG A C 1
ATOM 876 O O . ARG A 1 110 ? -4.713 0.958 -0.030 1.00 86.44 110 ARG A O 1
ATOM 883 N N . VAL A 1 111 ? -5.314 1.485 -2.129 1.00 85.06 111 VAL A N 1
ATOM 884 C CA . VAL A 1 111 ? -4.040 1.122 -2.744 1.00 85.06 111 VAL A CA 1
ATOM 885 C C . VAL A 1 111 ? -3.344 2.390 -3.189 1.00 85.06 111 VAL A C 1
ATOM 887 O O . VAL A 1 111 ? -3.952 3.266 -3.799 1.00 85.06 111 VAL A O 1
ATOM 890 N N . ARG A 1 112 ? -2.056 2.495 -2.873 1.00 85.94 112 ARG A N 1
ATOM 891 C CA . ARG A 1 112 ? -1.227 3.636 -3.241 1.00 85.94 112 ARG A CA 1
ATOM 892 C C . ARG A 1 112 ? 0.058 3.158 -3.893 1.00 85.94 112 ARG A C 1
ATOM 894 O O . ARG A 1 112 ? 0.849 2.453 -3.279 1.00 85.94 112 ARG A O 1
ATOM 901 N N . SER A 1 113 ? 0.269 3.591 -5.129 1.00 81.69 113 SER A N 1
ATOM 902 C CA . SER A 1 113 ? 1.557 3.515 -5.819 1.00 81.69 113 SER A CA 1
ATOM 903 C C . SER A 1 113 ? 2.338 4.820 -5.565 1.00 81.69 113 SER A C 1
ATOM 905 O O . SER A 1 113 ? 2.833 5.034 -4.461 1.00 81.69 113 SER A O 1
ATOM 907 N N . GLY A 1 114 ? 2.388 5.741 -6.531 1.00 71.31 114 GLY A N 1
ATOM 908 C CA . GLY A 1 114 ? 3.136 6.997 -6.443 1.00 71.31 114 GLY A CA 1
ATOM 909 C C . GLY A 1 114 ? 2.429 8.131 -5.696 1.00 71.31 114 GLY A C 1
ATOM 910 O O . GLY A 1 114 ? 3.031 9.175 -5.498 1.00 71.31 114 GLY A O 1
ATOM 911 N N . GLY A 1 115 ? 1.161 7.967 -5.300 1.00 65.31 115 GLY A N 1
ATOM 912 C CA . GLY A 1 115 ? 0.413 9.002 -4.565 1.00 65.31 115 GLY A CA 1
ATOM 913 C C . GLY A 1 115 ? 0.074 10.257 -5.385 1.00 65.31 115 GLY A C 1
ATOM 914 O O . GLY A 1 115 ? -0.216 11.309 -4.819 1.00 65.31 115 GLY A O 1
ATOM 915 N N . HIS A 1 116 ? 0.102 10.152 -6.717 1.00 68.50 116 HIS A N 1
ATOM 916 C CA . HIS A 1 116 ? -0.248 11.224 -7.657 1.00 68.50 116 HIS A CA 1
ATOM 917 C C . HIS A 1 116 ? -1.758 11.417 -7.852 1.00 68.50 116 HIS A C 1
ATOM 919 O O . HIS A 1 116 ? -2.164 12.168 -8.739 1.00 68.50 116 HIS A O 1
ATOM 925 N N . ASP A 1 117 ? -2.589 10.762 -7.042 1.00 63.91 117 ASP A N 1
ATOM 926 C CA . ASP A 1 117 ? -4.022 10.993 -7.090 1.00 63.91 117 ASP A CA 1
ATOM 927 C C . ASP A 1 117 ? -4.328 12.429 -6.640 1.00 63.91 117 ASP A C 1
ATOM 929 O O . ASP A 1 117 ? -4.114 12.821 -5.486 1.00 63.91 117 ASP A O 1
ATOM 933 N N . TYR A 1 118 ? -4.810 13.230 -7.590 1.00 58.03 118 TYR A N 1
ATOM 934 C CA . TYR A 1 118 ? -5.136 14.636 -7.385 1.00 58.03 118 TYR A CA 1
ATOM 935 C C . TYR A 1 118 ? -6.187 14.826 -6.285 1.00 58.03 118 TYR A C 1
ATOM 937 O O . TYR A 1 118 ? -6.152 15.848 -5.585 1.00 58.03 118 TYR A O 1
ATOM 945 N N . GLU A 1 119 ? -7.071 13.842 -6.092 1.00 60.75 119 GLU A N 1
ATOM 946 C CA . GLU A 1 119 ? -8.136 13.879 -5.089 1.00 60.75 119 GLU A CA 1
ATOM 947 C C . GLU A 1 119 ? -7.789 13.161 -3.777 1.00 60.75 119 GLU A C 1
ATOM 949 O O . GLU A 1 119 ? -8.593 13.176 -2.846 1.00 60.75 119 GLU A O 1
ATOM 954 N N . GLY A 1 120 ? -6.583 12.599 -3.650 1.00 60.16 120 GLY A N 1
ATOM 955 C CA . GLY A 1 120 ? -6.110 11.961 -2.417 1.00 60.16 120 GLY A CA 1
ATOM 956 C C . GLY A 1 120 ? -6.935 10.752 -1.950 1.00 60.16 120 GLY A C 1
ATOM 957 O O . GLY A 1 120 ? -6.769 10.299 -0.817 1.00 60.16 120 GLY A O 1
ATOM 958 N N . LEU A 1 121 ? -7.793 10.199 -2.809 1.00 62.00 121 LEU A N 1
ATOM 959 C CA . LEU A 1 121 ? -8.559 8.967 -2.614 1.00 62.00 121 LEU A CA 1
ATOM 960 C C . LEU A 1 121 ? -7.642 7.773 -2.350 1.00 62.00 121 LEU A C 1
ATOM 962 O O . LEU A 1 121 ? -8.039 6.836 -1.652 1.00 62.00 121 LEU A O 1
ATOM 966 N N . SER A 1 122 ? -6.404 7.821 -2.845 1.00 61.06 122 SER A N 1
ATOM 967 C CA . SER A 1 122 ? -5.413 6.779 -2.591 1.00 61.06 122 SER A CA 1
ATOM 968 C C . SER A 1 122 ? -4.941 6.726 -1.128 1.00 61.06 122 SER A C 1
ATOM 970 O O . SER A 1 122 ? -4.251 5.781 -0.766 1.00 61.06 122 SER A O 1
ATOM 972 N N . PHE A 1 123 ? -5.238 7.722 -0.277 1.00 59.19 123 PHE A N 1
ATOM 973 C CA . PHE A 1 123 ? -4.806 7.730 1.135 1.00 59.19 123 PHE A CA 1
ATOM 974 C C . PHE A 1 123 ? -5.811 8.321 2.138 1.00 59.19 123 PHE A C 1
ATOM 976 O O . PHE A 1 123 ? -5.584 8.214 3.345 1.00 59.19 123 PHE A O 1
ATOM 983 N N . VAL A 1 124 ? -6.929 8.887 1.675 1.00 61.38 124 VAL A N 1
ATOM 984 C CA . VAL A 1 124 ? -8.015 9.399 2.518 1.00 61.38 124 VAL A CA 1
ATOM 985 C C . VAL A 1 124 ? -9.353 8.785 2.113 1.00 61.38 124 VAL A C 1
ATOM 987 O O . VAL A 1 124 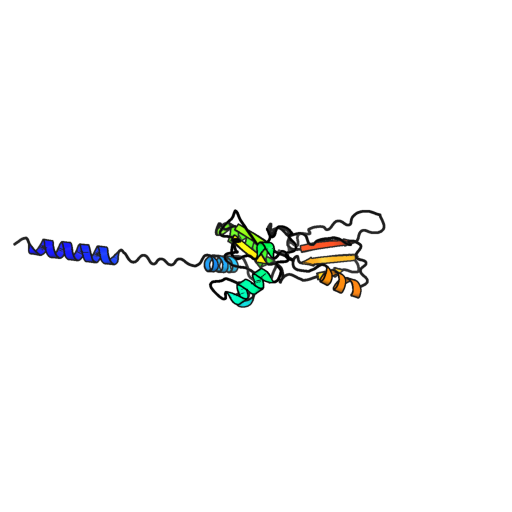? -9.702 8.750 0.935 1.00 61.38 124 VAL A O 1
ATOM 990 N N . SER A 1 125 ? -10.145 8.361 3.103 1.00 64.31 125 SER A N 1
ATOM 991 C CA . SER A 1 125 ? -11.525 7.913 2.894 1.00 64.31 125 SER A CA 1
ATOM 992 C C . SER A 1 125 ? -12.499 8.663 3.796 1.00 64.31 125 SER A C 1
ATOM 994 O O . SER A 1 125 ? -12.465 8.533 5.016 1.00 64.31 125 SER A O 1
ATOM 996 N N . LEU A 1 126 ? -13.397 9.444 3.191 1.00 63.78 126 LEU A N 1
ATOM 997 C CA . LEU A 1 126 ? -14.449 10.178 3.904 1.00 63.78 12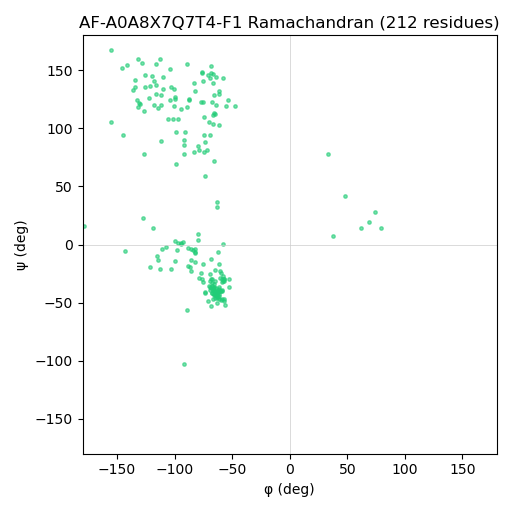6 LEU A CA 1
ATOM 998 C C . LEU A 1 126 ? -15.690 9.327 4.221 1.00 63.78 126 LEU A C 1
ATOM 1000 O O . LEU A 1 126 ? -16.515 9.749 5.026 1.00 63.78 126 LEU A O 1
ATOM 1004 N N . MET A 1 127 ? -15.843 8.163 3.580 1.00 59.66 127 MET A N 1
ATOM 1005 C CA . MET A 1 127 ? -17.081 7.369 3.610 1.00 59.66 127 MET A CA 1
ATOM 1006 C C . MET A 1 127 ? -16.895 5.949 4.158 1.00 59.66 127 MET A C 1
ATOM 1008 O O . MET A 1 127 ? -17.869 5.340 4.586 1.00 59.66 127 MET A O 1
ATOM 1012 N N . GLU A 1 128 ? -15.668 5.428 4.170 1.00 63.94 128 GLU A N 1
ATOM 1013 C CA . GLU A 1 128 ? -15.385 4.014 4.431 1.00 63.94 128 GLU A CA 1
ATOM 1014 C C . GLU A 1 128 ? -14.363 3.889 5.565 1.00 63.94 128 GLU A C 1
ATOM 1016 O O . GLU A 1 128 ? -13.170 3.711 5.328 1.00 63.94 128 GLU A O 1
ATOM 1021 N N . THR A 1 129 ? -14.809 4.059 6.811 1.00 65.44 129 THR A N 1
ATOM 1022 C CA . THR A 1 129 ? -13.963 3.916 8.004 1.00 65.44 129 THR A CA 1
ATOM 1023 C C . THR A 1 129 ? -14.447 2.747 8.873 1.00 65.44 129 THR A C 1
ATOM 1025 O O . THR A 1 129 ? -15.654 2.612 9.080 1.00 65.44 129 THR A O 1
ATOM 1028 N N . PRO A 1 130 ? -13.537 1.906 9.409 1.00 75.56 130 PRO A N 1
ATOM 1029 C CA . PRO A 1 130 ? -12.078 1.940 9.248 1.00 75.56 130 PRO A CA 1
ATOM 1030 C C . PRO A 1 130 ? -11.606 1.409 7.878 1.00 75.56 130 PRO A C 1
ATOM 1032 O O . PRO A 1 130 ? -12.214 0.506 7.308 1.00 75.56 130 PRO A O 1
ATOM 1035 N N . PHE A 1 131 ? -10.492 1.955 7.378 1.00 87.06 131 PHE A N 1
ATOM 1036 C CA . PHE A 1 131 ? -9.797 1.447 6.192 1.00 87.06 131 PHE A CA 1
ATOM 1037 C C . PHE A 1 131 ? -8.294 1.309 6.436 1.00 87.06 131 PHE A C 1
ATOM 1039 O O . PHE A 1 131 ? -7.739 1.951 7.335 1.00 87.06 131 PHE A O 1
ATOM 1046 N N . ILE A 1 132 ? -7.635 0.496 5.615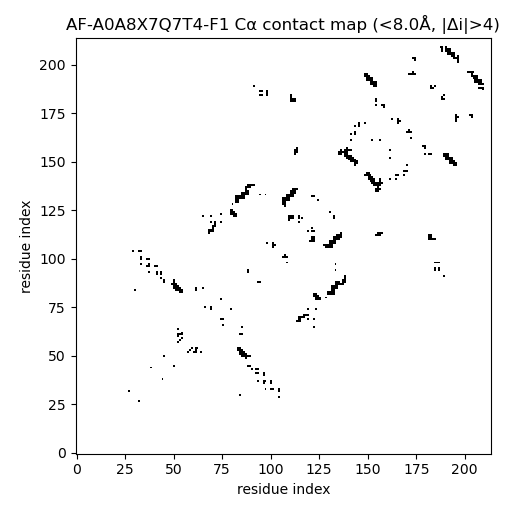 1.00 90.56 132 ILE A N 1
ATOM 1047 C CA . ILE A 1 132 ? -6.178 0.331 5.603 1.00 90.56 132 ILE A CA 1
ATOM 1048 C C . ILE A 1 132 ? -5.581 0.880 4.312 1.00 90.56 132 ILE A C 1
ATOM 1050 O O . ILE A 1 132 ? -6.264 0.989 3.293 1.00 90.56 132 ILE A O 1
ATOM 1054 N N . LEU A 1 133 ? -4.287 1.181 4.343 1.00 90.19 133 LEU A N 1
ATOM 1055 C CA . LEU A 1 133 ? -3.539 1.620 3.171 1.00 90.19 133 LEU A CA 1
ATOM 1056 C C . LEU A 1 133 ? -2.518 0.556 2.758 1.00 90.19 133 LEU A C 1
ATOM 1058 O O . LEU A 1 133 ? -1.624 0.232 3.533 1.00 90.19 133 LEU A O 1
ATOM 1062 N N . ILE A 1 134 ? -2.628 0.048 1.535 1.00 91.81 134 ILE A N 1
ATOM 1063 C CA . ILE A 1 134 ? -1.663 -0.847 0.895 1.00 91.81 134 ILE A CA 1
ATOM 1064 C C . ILE A 1 134 ? -0.763 0.011 0.000 1.00 91.81 134 ILE A C 1
ATOM 1066 O O . ILE A 1 134 ? -1.199 0.525 -1.028 1.00 91.81 134 ILE A O 1
ATOM 1070 N N . ASP A 1 135 ? 0.490 0.199 0.401 1.00 90.75 135 ASP A N 1
ATOM 1071 C CA . ASP A 1 135 ? 1.451 1.070 -0.275 1.00 90.75 135 ASP A CA 1
ATOM 1072 C C . ASP A 1 135 ? 2.492 0.243 -1.048 1.00 90.75 135 ASP A C 1
ATOM 1074 O O . ASP A 1 135 ? 3.390 -0.379 -0.477 1.00 90.75 135 ASP A O 1
ATOM 1078 N N . LEU A 1 136 ? 2.376 0.267 -2.376 1.00 89.69 136 LEU A N 1
ATOM 1079 C CA . LEU A 1 136 ? 3.156 -0.541 -3.313 1.00 89.69 136 LEU A CA 1
ATOM 1080 C C . LEU A 1 136 ? 4.565 0.007 -3.572 1.00 89.69 136 LEU A C 1
ATOM 1082 O O . LEU A 1 136 ? 5.297 -0.568 -4.370 1.00 89.69 136 LEU A O 1
ATOM 1086 N N . SER A 1 137 ? 4.999 1.081 -2.903 1.00 88.44 137 SER A N 1
ATOM 1087 C CA . SER A 1 137 ? 6.301 1.725 -3.163 1.00 88.44 137 SER A CA 1
ATOM 1088 C C . SER A 1 137 ? 7.532 0.843 -2.909 1.00 88.44 137 SER A C 1
ATOM 1090 O O . SER A 1 137 ? 8.645 1.264 -3.211 1.00 88.44 137 SER A O 1
ATOM 1092 N N . LYS A 1 138 ? 7.381 -0.366 -2.356 1.00 89.69 138 LYS A N 1
ATOM 1093 C CA . LYS A 1 138 ? 8.464 -1.361 -2.243 1.00 89.69 138 LYS A CA 1
ATOM 1094 C C . LYS A 1 138 ? 8.570 -2.283 -3.471 1.00 89.69 138 LYS A C 1
ATOM 1096 O O . LYS A 1 138 ? 9.638 -2.849 -3.686 1.00 89.69 138 LYS A O 1
ATOM 1101 N N . LEU A 1 139 ? 7.528 -2.379 -4.300 1.00 88.25 139 LEU A N 1
ATOM 1102 C CA . LEU A 1 139 ? 7.497 -3.161 -5.542 1.00 88.25 139 LEU A CA 1
ATOM 1103 C C . LEU A 1 139 ? 7.921 -2.275 -6.724 1.00 88.25 139 LEU A C 1
ATOM 1105 O O . LEU A 1 139 ? 7.091 -1.631 -7.359 1.00 88.25 139 LEU A O 1
ATOM 1109 N N . ARG A 1 140 ? 9.233 -2.165 -6.974 1.00 87.88 140 ARG A N 1
ATOM 1110 C CA . ARG A 1 140 ? 9.823 -1.226 -7.961 1.00 87.88 140 ARG A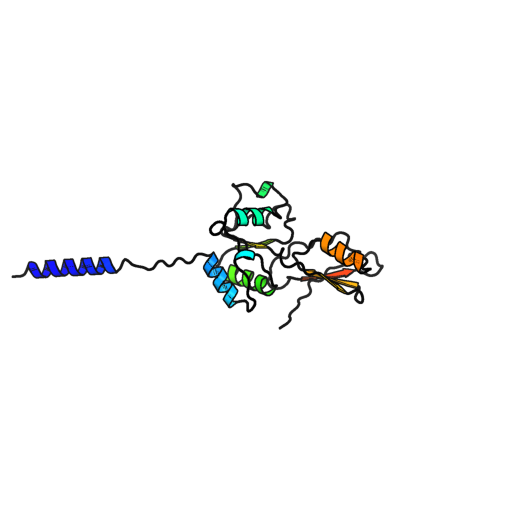 CA 1
ATOM 1111 C C . ARG A 1 140 ? 10.759 -1.896 -8.973 1.00 87.88 140 ARG A C 1
ATOM 1113 O O . ARG A 1 140 ? 11.685 -1.265 -9.507 1.00 87.88 140 ARG A O 1
ATOM 1120 N N . GLN A 1 141 ? 10.611 -3.200 -9.186 1.00 85.62 141 GLN A N 1
ATOM 1121 C CA . GLN A 1 141 ? 11.390 -3.890 -10.208 1.00 85.62 141 GLN A CA 1
ATOM 1122 C C . GLN A 1 141 ? 10.985 -3.394 -11.597 1.00 85.62 141 GLN A C 1
ATOM 1124 O O . GLN A 1 141 ? 9.817 -3.135 -11.873 1.00 85.62 141 GLN A O 1
ATOM 1129 N N . ILE A 1 142 ? 11.992 -3.211 -12.449 1.00 83.38 142 ILE A N 1
ATOM 1130 C CA . ILE A 1 142 ? 11.814 -2.909 -13.865 1.00 83.38 142 ILE A CA 1
ATOM 1131 C C . ILE A 1 142 ? 12.752 -3.841 -14.611 1.00 83.38 142 ILE A C 1
ATOM 1133 O O . ILE A 1 142 ? 13.957 -3.830 -14.339 1.00 83.38 142 ILE A O 1
ATOM 1137 N N . ASN A 1 143 ? 12.199 -4.616 -15.531 1.00 82.38 143 ASN A N 1
ATOM 1138 C CA . ASN A 1 143 ? 12.946 -5.501 -16.405 1.00 82.38 143 ASN A CA 1
ATOM 1139 C C . ASN A 1 143 ? 12.738 -5.051 -17.851 1.00 82.38 143 ASN A C 1
ATOM 1141 O O . ASN A 1 143 ? 11.602 -5.003 -18.311 1.00 82.38 143 ASN A O 1
ATOM 1145 N N . VAL A 1 144 ? 13.818 -4.696 -18.542 1.00 81.38 144 VAL A N 1
ATOM 1146 C CA . VAL A 1 144 ? 13.771 -4.216 -19.930 1.00 81.38 144 VAL A CA 1
ATOM 1147 C C . VAL A 1 144 ? 14.249 -5.338 -20.839 1.00 81.38 144 VAL A C 1
ATOM 1149 O O . VAL A 1 144 ? 15.357 -5.844 -20.659 1.00 81.38 144 VAL A O 1
ATOM 1152 N N . ASP A 1 145 ? 13.417 -5.709 -21.802 1.00 78.94 145 ASP A N 1
ATOM 1153 C CA . ASP A 1 145 ? 13.751 -6.629 -22.877 1.00 78.94 145 ASP A CA 1
ATOM 1154 C C . ASP A 1 145 ? 14.033 -5.823 -24.149 1.00 78.94 145 ASP A C 1
ATOM 1156 O O . ASP A 1 145 ? 13.144 -5.227 -24.757 1.00 78.94 145 ASP A O 1
ATOM 1160 N N . ILE A 1 146 ? 15.309 -5.770 -24.527 1.00 78.94 146 ILE A N 1
ATOM 1161 C CA . ILE A 1 146 ? 15.768 -5.025 -25.705 1.00 78.94 146 ILE A CA 1
ATOM 1162 C C . ILE A 1 146 ? 15.422 -5.785 -26.993 1.00 78.94 146 ILE A C 1
ATOM 1164 O O . ILE A 1 146 ? 15.219 -5.159 -28.031 1.00 78.94 146 ILE A O 1
ATOM 1168 N N . GLU A 1 147 ? 15.357 -7.119 -26.946 1.00 79.75 147 GLU A N 1
ATOM 1169 C CA . GLU A 1 147 ? 15.067 -7.943 -28.124 1.00 79.75 147 GLU A CA 1
ATOM 1170 C C . GLU A 1 147 ? 13.590 -7.834 -28.514 1.00 79.75 147 GLU A C 1
ATOM 1172 O O . GLU A 1 147 ? 13.273 -7.708 -29.696 1.00 79.75 147 GLU A O 1
ATOM 1177 N N . ASP A 1 148 ? 12.707 -7.824 -27.514 1.00 74.56 148 ASP A N 1
ATOM 1178 C CA . ASP A 1 148 ? 11.257 -7.651 -27.671 1.00 74.56 148 ASP A CA 1
ATOM 1179 C C . ASP A 1 148 ? 10.818 -6.171 -27.647 1.00 74.56 148 ASP A C 1
ATOM 1181 O O . ASP A 1 148 ? 9.642 -5.856 -27.820 1.00 74.56 148 ASP A O 1
ATOM 1185 N N . ASN A 1 149 ? 11.763 -5.246 -27.433 1.00 73.12 149 ASN A N 1
ATOM 1186 C CA . ASN A 1 149 ? 11.522 -3.809 -27.270 1.00 73.12 149 ASN A CA 1
ATOM 1187 C C . ASN A 1 149 ? 10.381 -3.503 -26.274 1.00 73.12 149 ASN A C 1
ATOM 1189 O O . ASN A 1 149 ? 9.524 -2.635 -26.496 1.00 73.12 149 ASN A O 1
ATOM 1193 N N . SER A 1 150 ? 10.369 -4.249 -25.168 1.00 73.00 150 SER A N 1
ATOM 1194 C CA . SER A 1 150 ? 9.333 -4.213 -24.142 1.00 73.00 150 SER A CA 1
ATOM 1195 C C . SER A 1 150 ? 9.933 -4.019 -22.751 1.00 73.00 150 SER A C 1
ATOM 1197 O O . SER A 1 150 ? 11.104 -4.303 -22.494 1.00 73.00 150 SER A O 1
ATOM 1199 N N . ALA A 1 151 ? 9.139 -3.485 -21.828 1.00 76.75 151 ALA A N 1
ATOM 1200 C CA . ALA A 1 151 ? 9.551 -3.325 -20.440 1.00 76.75 151 ALA A CA 1
ATOM 1201 C C . ALA A 1 151 ? 8.450 -3.788 -19.492 1.00 76.75 151 ALA A C 1
ATOM 1203 O O . ALA A 1 151 ? 7.278 -3.454 -19.648 1.00 76.75 151 ALA A O 1
ATOM 1204 N N . TRP A 1 152 ? 8.846 -4.534 -18.471 1.00 80.31 152 TRP A N 1
ATOM 1205 C CA . TRP A 1 152 ? 8.000 -4.921 -17.355 1.00 80.31 152 TRP A CA 1
ATOM 1206 C C . TRP A 1 152 ? 8.276 -4.016 -16.180 1.00 80.31 152 TRP A C 1
ATOM 1208 O O . TRP A 1 152 ? 9.431 -3.851 -15.785 1.00 80.31 152 TRP A O 1
ATOM 1218 N N . VAL A 1 153 ? 7.221 -3.419 -15.639 1.00 79.31 153 VAL A N 1
ATOM 1219 C CA . VAL A 1 153 ? 7.327 -2.391 -14.609 1.00 79.31 153 VAL A CA 1
ATOM 1220 C C . VAL A 1 153 ? 6.371 -2.729 -13.478 1.00 79.31 153 VAL A C 1
ATOM 1222 O O . VAL A 1 153 ? 5.156 -2.755 -13.678 1.00 79.31 153 VAL A O 1
ATOM 1225 N N . GLN A 1 154 ? 6.927 -2.950 -12.286 1.00 83.25 154 GLN A N 1
ATOM 1226 C CA . GLN A 1 154 ? 6.126 -3.111 -11.080 1.00 83.25 154 GLN A CA 1
ATOM 1227 C C . GLN A 1 154 ? 5.458 -1.792 -10.696 1.00 83.25 154 GLN A C 1
ATOM 1229 O O . GLN A 1 154 ? 6.018 -0.702 -10.855 1.00 83.25 154 GLN A O 1
ATOM 1234 N N . SER A 1 155 ? 4.273 -1.907 -10.109 1.00 80.75 155 SER A N 1
ATOM 1235 C CA . SER A 1 155 ? 3.382 -0.776 -9.854 1.00 80.75 155 SER A CA 1
ATOM 1236 C C . SER A 1 155 ? 3.956 0.326 -8.965 1.00 80.75 155 SER A C 1
ATOM 1238 O O . SER A 1 155 ? 3.501 1.455 -9.070 1.00 80.75 155 SER A O 1
ATOM 1240 N N . GLY A 1 156 ? 4.938 0.061 -8.102 1.00 82.94 156 GLY A N 1
ATOM 1241 C CA . GLY A 1 156 ? 5.585 1.071 -7.252 1.00 82.94 156 GLY A CA 1
ATOM 1242 C C . GLY A 1 156 ? 6.742 1.835 -7.907 1.00 82.94 156 GLY A C 1
ATOM 1243 O O . GLY A 1 156 ? 7.318 2.731 -7.272 1.00 82.94 156 GLY A O 1
ATOM 1244 N N . ALA A 1 157 ? 7.128 1.481 -9.134 1.00 81.75 157 ALA A N 1
ATOM 1245 C CA . ALA A 1 157 ? 8.162 2.190 -9.875 1.00 81.75 157 ALA A CA 1
ATOM 1246 C C . ALA A 1 157 ? 7.633 3.522 -10.431 1.00 81.75 157 ALA A C 1
ATOM 1248 O O . ALA A 1 157 ? 6.503 3.638 -10.900 1.00 81.75 157 ALA A O 1
ATOM 1249 N N . THR A 1 158 ? 8.476 4.547 -10.385 1.00 81.25 158 THR A N 1
ATOM 1250 C CA . THR A 1 158 ? 8.175 5.867 -10.949 1.00 81.25 158 THR A CA 1
ATOM 1251 C C . THR A 1 158 ? 8.615 5.950 -12.406 1.00 81.25 158 THR A C 1
ATOM 1253 O O . THR A 1 158 ? 9.564 5.287 -12.825 1.00 81.25 158 THR A O 1
ATOM 1256 N N . ILE A 1 159 ? 7.989 6.844 -13.174 1.00 75.50 159 ILE A N 1
ATOM 1257 C CA . ILE A 1 159 ? 8.358 7.064 -14.579 1.00 75.50 159 ILE A CA 1
ATOM 1258 C C . ILE A 1 159 ? 9.832 7.486 -14.735 1.00 75.50 159 ILE A C 1
ATOM 1260 O O . ILE A 1 159 ? 10.502 7.096 -15.685 1.00 75.50 159 ILE A O 1
ATOM 1264 N N . GLY A 1 160 ? 10.379 8.219 -13.757 1.00 74.94 160 GLY A N 1
ATOM 1265 C CA . GLY A 1 160 ? 11.795 8.589 -13.739 1.00 74.94 160 GLY A CA 1
ATOM 1266 C C . GLY A 1 160 ? 12.732 7.382 -13.618 1.00 74.94 160 GLY A C 1
ATOM 1267 O O . GLY A 1 160 ? 13.778 7.355 -14.261 1.00 74.94 160 GLY A O 1
ATOM 1268 N N . GLU A 1 161 ? 12.352 6.362 -12.842 1.00 80.12 161 GLU A N 1
ATOM 1269 C CA . GLU A 1 161 ? 13.121 5.115 -12.722 1.00 80.12 161 GLU A CA 1
ATOM 1270 C C . GLU A 1 161 ? 13.073 4.295 -14.017 1.00 80.12 161 GLU A C 1
ATOM 1272 O O . GLU A 1 161 ? 14.091 3.718 -14.411 1.00 80.12 161 GLU A O 1
ATOM 1277 N N . LEU A 1 162 ? 11.926 4.291 -14.706 1.00 77.44 162 LEU A N 1
ATOM 1278 C CA . LEU A 1 162 ? 11.779 3.667 -16.022 1.00 77.44 162 LEU A CA 1
ATOM 1279 C C . LEU A 1 162 ? 12.672 4.343 -17.066 1.00 77.44 162 LEU A C 1
ATOM 1281 O O . LEU A 1 162 ? 13.459 3.658 -17.723 1.00 77.44 162 LEU A O 1
ATOM 1285 N N . TYR A 1 163 ? 12.629 5.674 -17.168 1.00 73.62 163 TYR A N 1
ATOM 1286 C CA . TYR A 1 163 ? 13.485 6.418 -18.096 1.00 73.62 163 TYR A CA 1
ATOM 1287 C C . TYR A 1 163 ? 14.972 6.211 -17.811 1.00 73.62 163 TYR A C 1
ATOM 1289 O O . TYR A 1 163 ? 15.758 6.046 -18.742 1.00 73.62 163 TYR A O 1
ATOM 1297 N N . TYR A 1 164 ? 15.372 6.177 -16.537 1.00 79.31 164 TYR A N 1
ATOM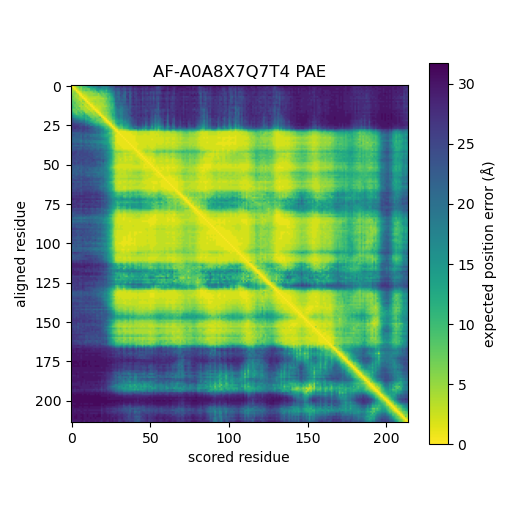 1298 C CA . TYR A 1 164 ? 16.769 5.952 -16.171 1.00 79.31 164 TYR A CA 1
ATOM 1299 C C . TYR A 1 164 ? 17.277 4.573 -16.619 1.00 79.31 164 TYR A C 1
ATOM 1301 O O . TYR A 1 164 ? 18.375 4.467 -17.166 1.00 79.31 164 TYR A O 1
ATOM 1309 N N . ARG A 1 165 ? 16.478 3.514 -16.426 1.00 76.88 165 ARG A N 1
ATOM 1310 C CA . ARG A 1 165 ? 16.838 2.148 -16.850 1.00 76.88 165 ARG A CA 1
ATOM 1311 C C . ARG A 1 165 ? 16.817 1.982 -18.372 1.00 76.88 165 ARG A C 1
ATOM 1313 O O . ARG A 1 165 ? 17.682 1.302 -18.924 1.00 76.88 165 ARG A O 1
ATOM 1320 N N . SER A 1 166 ? 15.885 2.653 -19.039 1.00 67.62 166 SER A N 1
ATOM 1321 C CA . SER A 1 166 ? 15.712 2.621 -20.496 1.00 67.62 166 SER A CA 1
ATOM 1322 C C . SER A 1 166 ? 16.799 3.399 -21.248 1.00 67.62 166 SER A C 1
ATOM 1324 O O . SER A 1 166 ? 17.372 2.919 -22.225 1.00 67.62 166 SER A O 1
ATOM 1326 N N . GLY A 1 167 ? 17.175 4.580 -20.745 1.00 62.91 167 GLY A N 1
ATOM 1327 C CA . GLY A 1 167 ? 18.199 5.428 -21.363 1.00 62.91 167 GLY A CA 1
ATOM 1328 C C . GLY A 1 167 ? 19.606 4.817 -21.362 1.00 62.91 167 GLY A C 1
ATOM 1329 O O . GLY A 1 167 ? 20.438 5.193 -22.184 1.00 62.91 167 GLY A O 1
ATOM 1330 N N . GLY A 1 168 ? 19.880 3.857 -20.473 1.00 60.12 168 GLY A N 1
ATOM 1331 C CA . GLY A 1 168 ? 21.134 3.094 -20.457 1.00 60.12 168 GLY A CA 1
ATOM 1332 C C . GLY A 1 168 ? 21.151 1.867 -21.378 1.00 60.12 168 GLY A C 1
ATOM 1333 O O . GLY A 1 168 ? 22.222 1.310 -21.604 1.00 60.12 168 GLY A O 1
ATOM 1334 N N . SER A 1 169 ? 19.993 1.437 -21.891 1.00 56.12 169 SER A N 1
ATOM 1335 C CA . SER A 1 169 ? 19.809 0.173 -22.621 1.00 56.12 169 SER A CA 1
ATOM 1336 C C . SER A 1 169 ? 19.520 0.349 -24.119 1.00 56.12 169 SER A C 1
ATOM 1338 O O . SER A 1 169 ? 19.491 -0.640 -24.843 1.00 56.12 169 SER A O 1
ATOM 1340 N N . GLY A 1 170 ? 19.379 1.589 -24.610 1.00 51.69 170 GLY A N 1
ATOM 1341 C CA . GLY A 1 170 ? 19.058 1.870 -26.019 1.00 51.69 170 GLY A CA 1
ATOM 1342 C C . GLY A 1 170 ? 17.574 1.695 -26.366 1.00 51.69 170 GLY A C 1
ATOM 1343 O O . GLY A 1 170 ? 17.234 1.648 -27.542 1.00 51.69 170 GLY A O 1
ATOM 1344 N N . PHE A 1 171 ? 16.714 1.601 -25.349 1.00 48.22 171 PHE A N 1
ATOM 1345 C CA . PHE A 1 171 ? 15.258 1.516 -25.462 1.00 48.22 171 PHE A CA 1
ATOM 1346 C C . PHE A 1 171 ? 14.660 2.892 -25.810 1.00 48.22 171 PHE A C 1
ATOM 1348 O O . PHE A 1 171 ? 14.865 3.861 -25.072 1.00 48.22 171 PHE A O 1
ATOM 1355 N N . GLU A 1 172 ? 13.922 2.989 -26.921 1.00 54.22 172 GLU A N 1
ATOM 1356 C CA . GLU A 1 172 ? 13.204 4.206 -27.330 1.00 54.22 172 GLU A CA 1
ATOM 1357 C C . GLU A 1 172 ? 11.771 4.192 -26.781 1.00 54.22 172 GLU A C 1
ATOM 1359 O O . GLU A 1 172 ? 10.835 3.723 -27.428 1.00 54.22 172 GLU A O 1
ATOM 1364 N N . ASP A 1 173 ? 11.592 4.740 -25.577 1.00 51.47 173 ASP A N 1
ATOM 1365 C CA . ASP A 1 173 ? 10.265 4.911 -24.981 1.00 51.47 173 ASP A CA 1
ATOM 1366 C C . ASP A 1 173 ? 9.438 5.931 -25.783 1.00 51.47 173 ASP A C 1
ATOM 1368 O O . ASP A 1 173 ? 9.645 7.145 -25.707 1.00 51.47 173 ASP A O 1
ATOM 1372 N N . SER A 1 174 ? 8.493 5.426 -26.574 1.00 48.59 174 SER A N 1
ATOM 1373 C CA . SER A 1 174 ? 7.564 6.239 -27.368 1.00 48.59 174 SER A CA 1
ATOM 1374 C C . SER A 1 174 ? 6.368 6.736 -26.543 1.00 48.59 174 SER A C 1
ATOM 1376 O O . SER A 1 174 ? 5.569 7.544 -27.023 1.00 48.59 174 SER A O 1
ATOM 1378 N N . THR A 1 175 ? 6.217 6.271 -25.299 1.00 52.00 175 THR A N 1
ATOM 1379 C CA . THR A 1 175 ? 5.047 6.528 -24.458 1.00 52.00 175 THR A CA 1
ATOM 1380 C C . THR A 1 175 ? 5.316 7.659 -23.470 1.00 52.00 175 THR A C 1
ATOM 1382 O O . THR A 1 175 ? 5.354 7.474 -22.259 1.00 52.00 175 THR A O 1
ATOM 1385 N N . GLY A 1 176 ? 5.441 8.886 -23.987 1.00 42.28 176 GLY A N 1
ATOM 1386 C CA . GLY A 1 176 ? 5.632 10.125 -23.213 1.00 42.28 176 GLY A CA 1
ATOM 1387 C C . GLY A 1 176 ? 4.482 10.523 -22.264 1.00 42.28 176 GLY A C 1
ATOM 1388 O O . GLY A 1 176 ? 4.231 11.709 -22.068 1.00 42.28 176 GLY A O 1
ATOM 1389 N N . GLY A 1 177 ? 3.758 9.567 -21.684 1.00 42.12 177 GLY A N 1
ATOM 1390 C CA . GLY A 1 177 ? 2.613 9.817 -20.818 1.00 42.12 177 GLY A CA 1
ATOM 1391 C C . GLY A 1 177 ? 1.936 8.581 -20.230 1.00 42.12 177 GLY A C 1
ATOM 1392 O O . GLY A 1 177 ? 0.814 8.725 -19.746 1.00 42.12 177 GLY A O 1
ATOM 1393 N N . LEU A 1 178 ? 2.550 7.387 -20.246 1.00 42.41 178 LEU A N 1
ATOM 1394 C CA . LEU A 1 178 ? 1.952 6.242 -19.558 1.00 42.41 178 LEU A CA 1
ATOM 1395 C C . LEU A 1 178 ? 2.117 6.430 -18.044 1.00 42.41 178 LEU A C 1
ATOM 1397 O O . LEU A 1 178 ? 3.094 6.010 -17.426 1.00 42.41 178 LEU A O 1
ATOM 1401 N N . PHE A 1 179 ? 1.146 7.114 -17.439 1.00 44.16 179 PHE A N 1
ATOM 1402 C CA . PHE A 1 179 ? 0.942 7.055 -16.004 1.00 44.16 179 PHE A CA 1
ATOM 1403 C C . PHE A 1 179 ? 0.821 5.573 -15.648 1.00 44.16 179 PHE A C 1
ATOM 1405 O O . PHE A 1 179 ? -0.033 4.868 -16.190 1.00 44.16 179 PHE A O 1
ATOM 1412 N N . VAL A 1 180 ? 1.661 5.099 -14.726 1.00 43.28 180 VAL A N 1
ATOM 1413 C CA . VAL A 1 180 ? 1.390 3.881 -13.956 1.00 43.28 180 VAL A CA 1
ATOM 1414 C C . VAL A 1 180 ? 0.167 4.223 -13.101 1.00 43.28 180 VAL A C 1
ATOM 1416 O O . VAL A 1 180 ? 0.271 4.585 -11.932 1.00 43.28 180 VAL A O 1
ATOM 1419 N N . THR A 1 181 ? -0.994 4.321 -13.753 1.00 38.38 181 THR A N 1
ATOM 1420 C CA . THR A 1 181 ? -2.255 4.690 -13.131 1.00 38.38 181 THR A CA 1
ATOM 1421 C C . THR A 1 181 ? -2.559 3.572 -12.169 1.00 38.38 181 THR A C 1
ATOM 1423 O O . THR A 1 181 ? -2.776 2.445 -12.617 1.00 38.38 181 THR A O 1
ATOM 1426 N N . GLU A 1 182 ? -2.506 3.914 -10.885 1.00 43.41 182 GLU A N 1
ATOM 1427 C CA . GLU A 1 182 ? -3.398 3.403 -9.855 1.00 43.41 182 GLU A CA 1
ATOM 1428 C C . GLU A 1 182 ? -3.816 1.961 -10.140 1.00 43.41 182 GLU A C 1
ATOM 1430 O O . GLU A 1 182 ? -4.883 1.694 -10.688 1.00 43.41 182 GLU A O 1
ATOM 1435 N N . THR A 1 183 ? -2.916 1.017 -9.859 1.00 44.19 183 THR A N 1
ATOM 1436 C CA . THR A 1 183 ? -3.323 -0.380 -9.791 1.00 44.19 183 THR A CA 1
ATOM 1437 C C . THR A 1 183 ? -4.340 -0.470 -8.680 1.00 44.19 183 THR A C 1
ATOM 1439 O O . THR A 1 183 ? -3.998 -0.427 -7.496 1.00 44.19 183 THR A O 1
ATOM 1442 N N . GLN A 1 184 ? -5.602 -0.561 -9.073 1.00 39.03 184 GLN A N 1
ATOM 1443 C CA . GLN A 1 184 ? -6.599 -1.157 -8.225 1.00 39.03 184 GLN A CA 1
ATOM 1444 C C . GLN A 1 184 ? -6.063 -2.549 -7.907 1.00 39.03 184 GLN A C 1
ATOM 1446 O O . GLN A 1 184 ? -5.762 -3.314 -8.823 1.00 39.03 184 GLN A O 1
ATOM 1451 N N . ALA A 1 185 ? -5.832 -2.840 -6.627 1.00 43.62 185 ALA A N 1
ATOM 1452 C CA . ALA A 1 185 ? -5.473 -4.186 -6.200 1.00 43.62 185 ALA A CA 1
ATOM 1453 C C . ALA A 1 185 ? -6.728 -5.064 -6.282 1.00 43.62 185 ALA A C 1
ATOM 1455 O O . ALA A 1 185 ? -7.189 -5.614 -5.291 1.00 43.62 185 ALA A O 1
ATOM 1456 N N . ASP A 1 186 ? -7.307 -5.166 -7.471 1.00 39.47 186 ASP A N 1
ATOM 1457 C CA . ASP A 1 186 ? -8.054 -6.353 -7.826 1.00 39.47 186 ASP A CA 1
ATOM 1458 C C . ASP A 1 186 ? -6.996 -7.458 -7.970 1.00 39.47 186 ASP A C 1
ATOM 1460 O O . ASP A 1 186 ? -5.860 -7.190 -8.374 1.00 39.47 186 ASP A O 1
ATOM 1464 N N . SER A 1 187 ? -7.312 -8.688 -7.564 1.00 38.50 187 SER A N 1
ATOM 1465 C CA . SER A 1 187 ? -6.346 -9.791 -7.395 1.00 38.50 187 SER A CA 1
ATOM 1466 C C . SER A 1 187 ? -5.532 -10.170 -8.645 1.00 38.50 187 SER A C 1
ATOM 1468 O O . SER A 1 187 ? -4.717 -11.086 -8.580 1.00 38.50 187 SER A O 1
ATOM 1470 N N . GLU A 1 188 ? -5.749 -9.492 -9.769 1.00 40.38 188 GLU A N 1
ATOM 1471 C CA . GLU A 1 188 ? -5.377 -9.906 -11.117 1.00 40.38 188 GLU A CA 1
ATOM 1472 C C . GLU A 1 188 ? -4.323 -9.001 -11.787 1.00 40.38 188 GLU A C 1
ATOM 1474 O O . GLU A 1 188 ? -3.807 -9.368 -12.839 1.00 40.38 188 GLU A O 1
ATOM 1479 N N . THR A 1 189 ? -3.948 -7.828 -11.247 1.00 49.00 189 THR A N 1
ATOM 1480 C CA . THR A 1 189 ? -2.981 -6.951 -11.954 1.00 49.00 189 THR A CA 1
ATOM 1481 C C . THR A 1 189 ? -2.030 -6.188 -11.029 1.00 49.00 189 THR A C 1
ATOM 1483 O O . THR A 1 189 ? -2.326 -5.084 -10.574 1.00 49.00 189 THR A O 1
ATOM 1486 N N . LEU A 1 190 ? -0.843 -6.760 -10.791 1.00 52.88 190 LEU A N 1
ATOM 1487 C CA . LEU A 1 190 ? 0.258 -6.116 -10.048 1.00 52.88 190 LEU A CA 1
ATOM 1488 C C . LEU A 1 190 ? 1.380 -5.586 -10.946 1.00 52.88 190 LEU A C 1
ATOM 1490 O O . LEU A 1 190 ? 2.083 -4.653 -10.545 1.00 52.88 190 LEU A O 1
ATOM 1494 N N . ASP A 1 191 ? 1.471 -6.124 -12.162 1.00 51.19 191 ASP A N 1
ATOM 1495 C CA . ASP A 1 191 ? 2.488 -5.805 -13.155 1.00 51.19 191 ASP A CA 1
ATOM 1496 C C . ASP A 1 191 ? 1.855 -5.388 -14.480 1.00 51.19 191 ASP A C 1
ATOM 1498 O O . ASP A 1 191 ? 0.803 -5.890 -14.888 1.00 51.19 191 ASP A O 1
ATOM 1502 N N . ARG A 1 192 ? 2.519 -4.456 -15.171 1.00 56.31 192 ARG A N 1
ATOM 1503 C CA . ARG A 1 192 ? 2.160 -4.057 -16.533 1.00 56.31 192 ARG A CA 1
ATOM 1504 C C . ARG A 1 192 ? 3.330 -4.286 -17.476 1.00 56.31 192 ARG A C 1
ATOM 1506 O O . ARG A 1 192 ? 4.471 -3.931 -17.168 1.00 56.31 192 ARG A O 1
ATOM 1513 N N . ARG A 1 193 ? 3.014 -4.839 -18.646 1.00 52.06 193 ARG A N 1
ATOM 1514 C CA . ARG A 1 193 ? 3.912 -4.883 -19.793 1.00 52.06 193 ARG A CA 1
ATOM 1515 C C . ARG A 1 193 ? 3.716 -3.597 -20.591 1.00 52.06 193 ARG A C 1
ATOM 1517 O O . ARG A 1 193 ? 2.604 -3.267 -21.000 1.00 52.06 193 ARG A O 1
ATOM 1524 N N . VAL A 1 194 ? 4.802 -2.873 -20.817 1.00 60.09 194 VAL A N 1
ATOM 1525 C CA . VAL A 1 194 ? 4.847 -1.696 -21.686 1.00 60.09 194 VAL A CA 1
ATOM 1526 C C . VAL A 1 194 ? 5.445 -2.126 -23.021 1.00 60.09 194 VAL A C 1
ATOM 1528 O O . VAL A 1 194 ? 6.583 -2.596 -23.064 1.00 60.09 194 VAL A O 1
ATOM 1531 N N . LEU A 1 195 ? 4.670 -1.983 -24.097 1.00 49.72 195 LEU A N 1
ATOM 1532 C CA . LEU A 1 195 ? 5.106 -2.213 -25.474 1.00 49.72 195 LEU A CA 1
ATOM 1533 C C . LEU A 1 195 ? 5.336 -0.863 -26.160 1.00 49.72 195 LEU A C 1
ATOM 1535 O O . LEU A 1 195 ? 4.505 0.040 -26.047 1.00 49.72 195 LEU A O 1
ATOM 1539 N N . THR A 1 196 ? 6.432 -0.719 -26.903 1.00 50.16 196 THR A N 1
ATOM 1540 C CA . THR A 1 196 ? 6.628 0.447 -27.776 1.00 50.16 196 THR A CA 1
ATOM 1541 C C . THR A 1 196 ? 6.150 0.091 -29.186 1.00 50.16 196 THR A C 1
ATOM 1543 O O . THR A 1 196 ? 6.632 -0.845 -29.823 1.00 50.16 196 THR A O 1
ATOM 1546 N N . GLY A 1 197 ? 5.110 0.787 -29.654 1.00 39.84 197 GLY A N 1
ATOM 1547 C CA . GLY A 1 197 ? 4.517 0.557 -30.970 1.00 39.84 197 GLY A CA 1
ATOM 1548 C C . GLY A 1 197 ? 5.492 0.922 -32.091 1.00 39.84 197 GLY A C 1
ATOM 1549 O O . GLY A 1 197 ? 6.040 2.022 -32.116 1.00 39.84 197 GLY A O 1
ATOM 1550 N N . GLY A 1 198 ? 5.703 0.005 -33.036 1.00 34.50 198 GLY A N 1
ATOM 1551 C CA . GLY A 1 198 ? 6.521 0.262 -34.217 1.00 34.50 198 GLY A CA 1
ATOM 1552 C C . GLY A 1 198 ? 5.869 1.283 -35.153 1.00 34.50 198 GLY A C 1
ATOM 1553 O O . GLY A 1 198 ? 4.759 1.048 -35.607 1.00 34.50 198 GLY A O 1
ATOM 1554 N N . ASN A 1 199 ? 6.585 2.376 -35.444 1.00 35.34 199 ASN A N 1
ATOM 1555 C CA . ASN A 1 199 ? 6.515 3.306 -36.592 1.00 35.34 199 ASN A CA 1
ATOM 1556 C C . ASN A 1 199 ? 5.178 3.730 -37.242 1.00 35.34 199 ASN A C 1
ATOM 1558 O O . ASN A 1 199 ? 5.223 4.471 -38.223 1.00 35.34 199 ASN A O 1
ATOM 1562 N N . ASP A 1 200 ? 4.015 3.386 -36.709 1.00 34.31 200 ASP A N 1
ATOM 1563 C CA . ASP A 1 200 ? 2.742 3.991 -37.086 1.00 34.31 200 ASP A CA 1
ATOM 1564 C C . ASP A 1 200 ? 2.230 4.844 -35.925 1.00 34.31 200 ASP A C 1
ATOM 1566 O O . ASP A 1 200 ? 2.432 4.521 -34.760 1.00 34.31 200 ASP A O 1
ATOM 1570 N N . LEU A 1 201 ? 1.589 5.967 -36.254 1.00 33.75 201 LEU A N 1
ATOM 1571 C CA . LEU A 1 201 ? 1.049 7.011 -35.366 1.00 33.75 201 LEU A CA 1
ATOM 1572 C C . LEU A 1 201 ? -0.078 6.530 -34.409 1.00 33.75 201 LEU A C 1
ATOM 1574 O O . LEU A 1 201 ? -1.037 7.258 -34.155 1.00 33.75 201 LEU A O 1
ATOM 1578 N N . GLY A 1 202 ? 0.005 5.305 -33.894 1.00 29.62 202 GLY A N 1
ATOM 1579 C CA . GLY A 1 202 ? -0.919 4.687 -32.956 1.00 29.62 202 GLY A CA 1
ATOM 1580 C C . GLY A 1 202 ? -0.387 4.737 -31.528 1.00 29.62 202 GLY A C 1
ATOM 1581 O O . GLY A 1 202 ? 0.770 4.435 -31.259 1.00 29.62 202 GLY A O 1
ATOM 1582 N N . VAL A 1 203 ? -1.262 5.134 -30.612 1.00 34.44 203 VAL A N 1
ATOM 1583 C CA . VAL A 1 203 ? -1.090 5.064 -29.159 1.00 34.44 203 VAL A CA 1
ATOM 1584 C C . VAL A 1 203 ? -0.574 3.670 -28.769 1.00 34.44 203 VAL A C 1
ATOM 1586 O O . VAL A 1 203 ? -1.248 2.683 -29.047 1.00 34.44 203 VAL A O 1
ATOM 1589 N N . GLY A 1 204 ? 0.610 3.581 -28.155 1.00 37.59 204 GLY A N 1
ATOM 1590 C CA . GLY A 1 204 ? 1.111 2.323 -27.597 1.00 37.59 204 GLY A CA 1
ATOM 1591 C C . GLY A 1 204 ? 0.209 1.861 -26.453 1.00 37.59 204 GLY A C 1
ATOM 1592 O O . GLY A 1 204 ? 0.015 2.601 -25.487 1.00 37.59 204 GLY A O 1
ATOM 1593 N N . GLU A 1 205 ? -0.379 0.673 -26.579 1.00 36.00 205 GLU A N 1
ATOM 1594 C CA . GLU A 1 205 ? -1.187 0.050 -25.529 1.00 36.00 205 GLU A CA 1
ATOM 1595 C C . GLU A 1 205 ? -0.276 -0.658 -24.515 1.00 36.00 205 GLU A C 1
ATOM 1597 O O . GLU A 1 205 ? 0.635 -1.402 -24.879 1.00 36.00 205 GLU A O 1
ATOM 1602 N N . ALA A 1 206 ? -0.517 -0.412 -23.226 1.00 43.34 206 ALA A N 1
ATOM 1603 C CA . ALA A 1 206 ? 0.071 -1.190 -22.144 1.00 43.34 206 ALA A CA 1
ATOM 1604 C C . ALA A 1 206 ? -0.856 -2.367 -21.837 1.00 43.34 206 ALA A C 1
ATOM 1606 O O . ALA A 1 206 ? -2.001 -2.160 -21.431 1.00 43.34 206 ALA A O 1
ATOM 1607 N N . GLU A 1 207 ? -0.367 -3.590 -22.015 1.00 40.84 207 GLU A N 1
ATOM 1608 C CA . GLU A 1 207 ? -1.118 -4.791 -21.666 1.00 40.84 207 GLU A CA 1
ATOM 1609 C C . GLU A 1 207 ? -0.867 -5.142 -20.193 1.00 40.84 207 GLU A C 1
ATOM 1611 O O . GLU A 1 207 ? 0.270 -5.313 -19.738 1.00 40.84 207 GLU A O 1
ATOM 1616 N N . ALA A 1 208 ? -1.951 -5.252 -19.422 1.00 40.28 208 ALA A N 1
ATOM 1617 C CA . ALA A 1 208 ? -1.929 -5.975 -18.159 1.00 40.28 208 ALA A CA 1
ATOM 1618 C C . ALA A 1 208 ? -1.707 -7.450 -18.502 1.00 40.28 208 ALA A C 1
ATOM 1620 O O . ALA A 1 208 ? -2.559 -8.070 -19.132 1.00 40.28 208 ALA A O 1
ATOM 1621 N N . SER A 1 209 ? -0.546 -7.995 -18.151 1.00 39.03 209 SER A N 1
ATOM 1622 C CA . SER A 1 209 ? -0.249 -9.398 -18.413 1.00 39.03 209 SER A CA 1
ATOM 1623 C C . SER A 1 209 ? -0.120 -10.122 -17.085 1.00 39.03 209 SER A C 1
ATOM 1625 O O . SER A 1 209 ? 0.746 -9.831 -16.263 1.00 39.03 209 SER A O 1
ATOM 1627 N N . GLU A 1 210 ? -1.026 -11.072 -16.906 1.00 35.97 210 GLU A N 1
ATOM 1628 C CA . GLU A 1 210 ? -1.172 -11.928 -15.742 1.00 35.97 210 GLU A CA 1
ATOM 1629 C C . GLU A 1 210 ? 0.008 -12.906 -15.689 1.00 35.97 210 GLU A C 1
ATOM 1631 O O . GLU A 1 210 ? 0.098 -13.844 -16.485 1.00 35.97 210 GLU A O 1
ATOM 1636 N N . ARG A 1 211 ? 0.961 -12.687 -14.780 1.00 41.34 211 ARG A N 1
ATOM 1637 C CA . ARG A 1 211 ? 1.963 -13.711 -14.480 1.00 41.34 211 ARG A CA 1
ATOM 1638 C C . ARG A 1 211 ? 1.371 -14.695 -13.472 1.00 41.34 211 ARG A C 1
ATOM 1640 O O . ARG A 1 211 ? 1.631 -14.615 -12.278 1.00 41.34 211 ARG A O 1
ATOM 1647 N N . LEU A 1 212 ? 0.554 -15.622 -13.974 1.00 32.88 212 LEU A N 1
ATOM 1648 C CA . LEU A 1 212 ? 0.249 -16.877 -13.286 1.00 32.88 212 LEU A CA 1
ATOM 1649 C C . LEU A 1 212 ? 1.491 -17.776 -13.345 1.00 32.88 212 LEU A C 1
ATOM 1651 O O . LEU A 1 212 ? 1.570 -18.675 -14.180 1.00 32.88 212 LEU A O 1
ATOM 1655 N N . ASP A 1 213 ? 2.458 -17.548 -12.460 1.00 30.97 213 ASP A N 1
ATOM 1656 C CA . ASP A 1 213 ? 3.422 -18.598 -12.130 1.00 30.97 213 ASP A CA 1
ATOM 1657 C C . ASP A 1 213 ? 2.856 -19.376 -10.928 1.00 30.97 213 ASP A C 1
ATOM 1659 O O . ASP A 1 213 ? 2.928 -18.924 -9.784 1.00 30.97 213 ASP A O 1
ATOM 1663 N N . LEU A 1 214 ? 2.206 -20.506 -11.248 1.00 30.66 214 LEU A N 1
ATOM 1664 C CA . LEU A 1 214 ? 1.736 -21.556 -10.328 1.00 30.66 214 LEU A CA 1
ATOM 1665 C C . LEU A 1 214 ? 2.862 -22.126 -9.452 1.00 30.66 214 LEU A C 1
ATOM 1667 O O . LEU A 1 214 ? 3.978 -22.330 -9.983 1.00 30.66 214 LEU A O 1
#

Foldseek 3Di:
DPDVVVVVVVVVVVVVVVVVPPDPPPPDDLVVLLVVLLVVQDPDDDDCVVFKFACVVPVVVQLCVLVVLQPPVVQSDPPFDFARMEGEDLDLSSLLSNVVSCVVSVAAEAEAANNPPPVSSNTTDPDGPHYYHYYDLNQFDKDADPPQLKIKGFLNHDPVNVCVVCVVVVRDPPQPDPDSPGPPPPVFAGMWMFHDDPDDPDDGDIDRDGPPPD

Solvent-accessible surface area (backbone atoms only — not comparable to full-atom values): 12747 Å² total; per-residue (Å²): 143,67,71,68,65,56,55,53,52,54,52,54,53,52,53,52,58,66,63,68,70,73,69,86,80,78,76,71,52,75,65,54,56,42,52,52,43,33,61,75,55,34,94,69,90,74,63,58,87,84,25,49,37,25,62,90,79,38,51,64,62,28,48,50,63,64,50,72,43,48,72,51,65,87,65,70,43,90,87,48,53,68,49,68,32,38,37,38,38,81,48,72,57,47,50,46,22,48,48,53,35,29,62,76,73,71,40,46,75,28,50,24,42,76,35,77,48,85,82,38,60,44,68,39,48,96,84,52,79,67,24,35,31,41,33,33,58,62,35,50,58,71,51,76,38,76,90,77,50,30,35,39,41,26,55,23,44,50,72,68,59,51,50,58,61,28,70,76,65,79,54,75,80,74,65,92,72,74,68,83,66,73,58,61,74,52,90,69,46,69,41,37,38,42,48,52,59,78,95,54,104,57,84,56,63,65,46,76,57,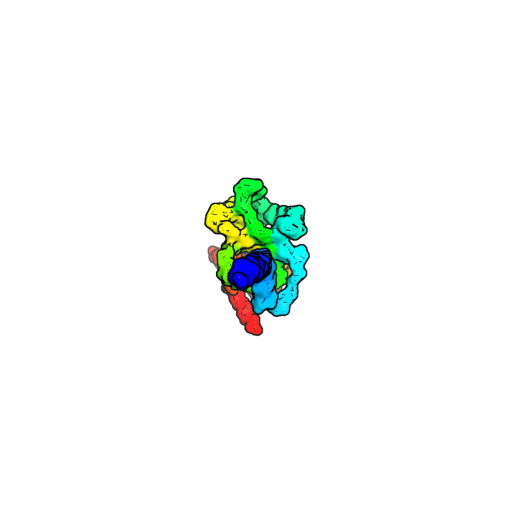72,84,81,79,126

Sequence (214 aa):
MGKSKALYAFSFLALYFSF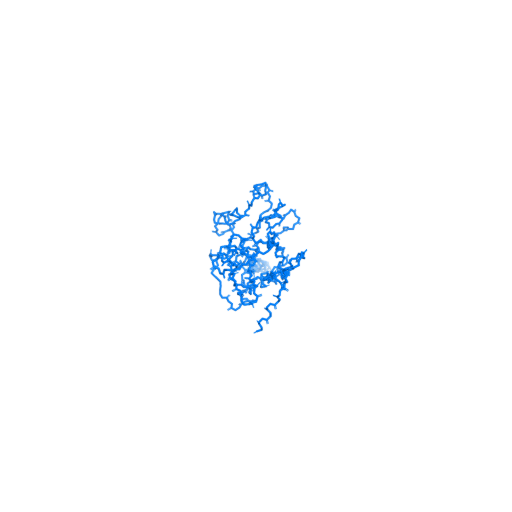CTITPTSSTSLQDDFINCLHENTNVDFPLLETLFSPERNVSDYKEVLESTAHNLRYVTESMPKPGFIFKPVHESHVQASVICSNQLGFHHRVRSGGHDYEGLSFVSLMETPFILIDLSKLRQINVDIEDNSAWVQSGATIGELYYRSGGSGFEDSTGGLFVTETQADSETLDRRVLTGGNDLGVGEAEASERLDL

Nearest PDB structures (foldseek):
  4ud8-assembly1_A  TM=9.723E-01  e=3.806E-21  Arabidopsis thaliana
  4ud8-assembly2_B  TM=9.583E-01  e=1.438E-19  Arabidopsis thaliana
  4pve-assembly1_A  TM=9.194E-01  e=2.055E-14  Phleum pratense
  4pvh-assembly1_A  TM=9.155E-01  e=1.585E-14  Phleum pratense
  4pwb-assembly1_A  TM=9.178E-01  e=1.805E-14  Phleum pratense

InterPro domains:
  IPR006094 FAD linked oxidase, N-terminal [PF01565] (85-164)
  IPR016166 FAD-binding domain, PCMH-type [PS51387] (79-214)
  IPR016167 FAD-binding, type PCMH, subdomain 1 [G3DSA:3.30.43.10] (29-139)
  IPR036318 FAD-binding, type PCMH-like superfamily [SSF56176] (65-171)